Protein AF-0000000072577686 (afdb_homodimer)

Secondary structure (DSSP, 8-state):
-EEEEEEE-S-HHHHHHHHHHHHHHHHHHHHTT-EEEEEEEESSSEEEEEE--S-HHHHHHHHTT-HHHHTTSEEEEEEEE---EE-TT-GGG-----/-EEEEEEE-S-HHHHHHHHHHHHHHHHHHHHTT-EEEEEEEESSSEEEEEE--S-HHHHHHHHTT-HHHHTTSEEEEEEEE---EE-TT-GGG-----

Solvent-accessible surface area (backbone atoms only — not comparable to full-atom values): 10372 Å² total; per-residue (Å²): 73,33,44,37,38,38,35,55,67,51,60,66,69,64,48,59,75,42,42,68,57,35,50,53,53,49,50,56,35,40,74,72,61,30,37,45,34,30,27,44,24,64,74,80,56,31,29,38,34,35,34,48,68,94,45,69,69,56,50,53,56,54,52,60,67,35,53,44,43,70,71,57,32,35,46,76,48,81,44,41,28,46,26,58,41,48,27,93,88,39,60,89,65,46,39,77,85,128,72,33,44,38,36,37,36,53,67,50,60,64,69,65,48,59,73,42,43,68,56,35,50,52,54,50,50,55,35,38,73,70,60,30,37,45,34,27,28,45,25,65,71,79,56,31,29,39,35,35,33,47,67,93,46,69,70,56,49,53,58,53,53,60,67,35,53,44,42,70,70,57,32,36,47,76,46,81,44,41,29,47,28,58,42,47,27,92,85,40,59,89,65,44,40,76,85,127

InterPro domains:
  IPR005545 YCII-related [PF03795] (1-81)
  IPR011008 Dimeric alpha-beta barrel [SSF54909] (1-83)

Nearest PDB structures (foldseek):
  3znj-assembly3_9  TM=7.794E-01  e=1.598E-04  Rhodococcus opacus
  3zo7-assembly1_E  TM=7.987E-01  e=2.679E-04  Rhodococcus opacus
  3znj-assembly1_3  TM=7.821E-01  e=2.511E-04  Rhodococcus opacus
  4fpi-assembly1_E  TM=8.069E-01  e=4.209E-04  Rhodococcus opacus
  4fpi-assembly1_C  TM=7.632E-01  e=4.490E-04  Rhodococcus opacus

Organism: Streptomyces coelicolor (strain ATCC BAA-471 / A3(2) / M145) (NCBI:txid100226)

Sequence (196 aa):
MFVLELSYTAPLEAVDALLPDHVAWLDGLYEQGVFLASGRKEPREGGVILAVAGDRARIEEITAGDPFVRAGVCAYRVTEFVATKTAPGLERYRETLGMFVLELSYTAPLEAVDALLPDHVAWLDGLYEQGVFLASGRKEPREGGVILAVAGDRARIEEITAGDPFVRAGVCAYRVTEFVATKTAPGLERYRETLG

Foldseek 3Di:
DKKKWKFFPDDVVVVVVCVVVQVVLVVVCVVVVFWDDKDADVVRRTMITDGDDDDPVVVVVSVCPGPCNVVPGMDIDMDDDQQQDDDPPCVVRHGDDD/DKKKWKFFPDDVVVVVVCVVVQVVLVVVCVVVVFWDDKDADVVRRTMITDGDDDDPVVVVVSVCPGPCNVVPGMDIDMDDDQQQDDDPPCVVRHGDDD

Structure (mmCIF, N/CA/C/O backbone):
data_AF-0000000072577686-model_v1
#
loop_
_entity.id
_entity.type
_entity.pdbx_description
1 polymer 'YCII-related domain-containing protein'
#
loop_
_atom_site.group_PDB
_atom_site.id
_atom_site.type_symbol
_atom_site.label_atom_id
_atom_site.label_alt_id
_atom_site.label_comp_id
_atom_site.label_asym_id
_atom_site.label_entity_id
_atom_site.label_seq_id
_atom_site.pdbx_PDB_ins_code
_atom_site.Cartn_x
_atom_site.Cartn_y
_atom_site.Cartn_z
_atom_site.occupancy
_atom_site.B_iso_or_equiv
_atom_site.auth_seq_id
_atom_site.auth_comp_id
_atom_site.auth_asym_id
_atom_site.auth_atom_id
_atom_site.pdbx_PDB_model_num
ATOM 1 N N . MET A 1 1 ? 10.25 -2.33 1.804 1 97.75 1 MET A N 1
ATOM 2 C CA . MET A 1 1 ? 9.258 -1.304 1.506 1 97.75 1 MET A CA 1
ATOM 3 C C . MET A 1 1 ? 8.07 -1.407 2.455 1 97.75 1 MET A C 1
ATOM 5 O O . MET A 1 1 ? 7.848 -2.453 3.066 1 97.75 1 MET A O 1
ATOM 9 N N . PHE A 1 2 ? 7.379 -0.268 2.674 1 98.88 2 PHE A N 1
ATOM 10 C CA . PHE A 1 2 ? 6.312 -0.215 3.666 1 98.88 2 PHE A CA 1
ATOM 11 C C . PHE A 1 2 ? 5.078 0.481 3.102 1 98.88 2 PHE A C 1
ATOM 13 O O . PHE A 1 2 ? 5.195 1.47 2.373 1 98.88 2 PHE A O 1
ATOM 20 N N . VAL A 1 3 ? 3.973 -0.06 3.408 1 98.81 3 VAL A N 1
ATOM 21 C CA . VAL A 1 3 ? 2.699 0.643 3.293 1 98.81 3 VAL A CA 1
ATOM 22 C C . VAL A 1 3 ? 2.246 1.121 4.672 1 98.81 3 VAL A C 1
ATOM 24 O O . VAL A 1 3 ? 2.068 0.315 5.586 1 98.81 3 VAL A O 1
ATOM 27 N N . LEU A 1 4 ? 2.119 2.438 4.789 1 98.88 4 LEU A N 1
ATOM 28 C CA . LEU A 1 4 ? 1.58 3.061 5.992 1 98.88 4 LEU A CA 1
ATOM 29 C C . LEU A 1 4 ? 0.136 3.498 5.777 1 98.88 4 LEU A C 1
ATOM 31 O O . LEU A 1 4 ? -0.127 4.426 5.008 1 98.88 4 LEU A O 1
ATOM 35 N N . GLU A 1 5 ? -0.736 2.805 6.441 1 98.75 5 GLU A N 1
ATOM 36 C CA . GLU A 1 5 ? -2.145 3.17 6.324 1 98.75 5 GLU A CA 1
ATOM 37 C C . GLU A 1 5 ? -2.604 3.994 7.523 1 98.75 5 GLU A C 1
ATOM 39 O O . GLU A 1 5 ? -2.52 3.535 8.664 1 98.75 5 GLU A O 1
ATOM 44 N N . LEU A 1 6 ? -3.029 5.145 7.242 1 98.75 6 LEU A N 1
ATOM 45 C CA . LEU A 1 6 ? -3.6 6.016 8.258 1 98.75 6 LEU A CA 1
ATOM 46 C C . LEU A 1 6 ? -5.109 5.82 8.367 1 98.75 6 LEU A C 1
ATOM 48 O O . LEU A 1 6 ? -5.797 5.715 7.348 1 98.75 6 LEU A O 1
ATOM 52 N N . SER A 1 7 ? -5.617 5.754 9.57 1 98.69 7 SER A N 1
ATOM 53 C CA . SER A 1 7 ? -7.039 5.84 9.883 1 98.69 7 SER A CA 1
ATOM 54 C C . SER A 1 7 ? -7.332 6.996 10.828 1 98.69 7 SER A C 1
ATOM 56 O O . SER A 1 7 ? -6.727 7.098 11.898 1 98.69 7 SER A O 1
ATOM 58 N N . TYR A 1 8 ? -8.281 7.824 10.398 1 98.62 8 TYR A N 1
ATOM 59 C CA . TYR A 1 8 ? -8.656 8.93 11.273 1 98.62 8 TYR A CA 1
ATOM 60 C C . TYR A 1 8 ? -9.391 8.414 12.508 1 98.62 8 TYR A C 1
ATOM 62 O O . TYR A 1 8 ? -10.234 7.523 12.414 1 98.62 8 TYR A O 1
ATOM 70 N N . THR A 1 9 ? -9.047 8.984 13.672 1 98.5 9 THR A N 1
ATOM 71 C CA . THR A 1 9 ? -9.664 8.562 14.93 1 98.5 9 THR A CA 1
ATOM 72 C C . THR A 1 9 ? -10.438 9.719 15.562 1 98.5 9 THR A C 1
ATOM 74 O O . THR A 1 9 ? -10.812 9.648 16.734 1 98.5 9 THR A O 1
ATOM 77 N N . ALA A 1 10 ? -10.594 10.789 14.875 1 98.44 10 ALA A N 1
ATOM 78 C CA . ALA A 1 10 ? -11.305 12 15.289 1 98.44 10 ALA A CA 1
ATOM 79 C C . ALA A 1 10 ? -12.102 12.586 14.125 1 98.44 10 ALA A C 1
ATOM 81 O O . ALA A 1 10 ? -11.93 12.172 12.977 1 98.44 10 ALA A O 1
ATOM 82 N N . PRO A 1 11 ? -13.031 13.5 14.445 1 97.81 11 PRO A N 1
ATOM 83 C CA . PRO A 1 11 ? -13.781 14.133 13.352 1 97.81 11 PRO A CA 1
ATOM 84 C C . PRO A 1 11 ? -12.867 14.836 12.344 1 97.81 11 PRO A C 1
ATOM 86 O O . PRO A 1 11 ? -11.781 15.289 12.703 1 97.81 11 PRO A O 1
ATOM 89 N N . LEU A 1 12 ? -13.359 14.984 11.148 1 97.38 12 LEU A N 1
ATOM 90 C CA . LEU A 1 12 ? -12.578 15.531 10.047 1 97.38 12 LEU A CA 1
ATOM 91 C C . LEU A 1 12 ? -12.133 16.953 10.352 1 97.38 12 LEU A C 1
ATOM 93 O O . LEU A 1 12 ? -11.055 17.375 9.922 1 97.38 12 LEU A O 1
ATOM 97 N N . GLU A 1 13 ? -12.953 17.641 11.109 1 98 13 GLU A N 1
ATOM 98 C CA . GLU A 1 13 ? -12.594 19.016 11.453 1 98 13 GLU A CA 1
ATOM 99 C C . GLU A 1 13 ? -11.281 19.062 12.227 1 98 13 GLU A C 1
ATOM 101 O O . GLU A 1 13 ? -10.453 19.953 12 1 98 13 GLU A O 1
ATOM 106 N N . ALA A 1 14 ? -11.125 18.125 13.109 1 98.31 14 ALA A N 1
ATOM 107 C CA . ALA A 1 14 ? -9.898 18.047 13.891 1 98.31 14 ALA A CA 1
ATOM 108 C C . ALA A 1 14 ? -8.711 17.656 13.008 1 98.31 14 ALA A C 1
ATOM 110 O O . ALA A 1 14 ? -7.609 18.188 13.172 1 98.31 14 ALA A O 1
ATOM 111 N N . VAL A 1 15 ? -8.906 16.781 12.086 1 98.44 15 VAL A N 1
ATOM 112 C CA . VAL A 1 15 ? -7.879 16.359 11.148 1 98.44 15 VAL A CA 1
ATOM 113 C C . VAL A 1 15 ? -7.477 17.531 10.258 1 98.44 15 VAL A C 1
ATOM 115 O O . VAL A 1 15 ? -6.289 17.844 10.125 1 98.44 15 VAL A O 1
ATOM 118 N N . ASP A 1 16 ? -8.453 18.25 9.773 1 98.19 16 ASP A N 1
ATOM 119 C CA . ASP A 1 16 ? -8.219 19.344 8.844 1 98.19 16 ASP A CA 1
ATOM 120 C C . ASP A 1 16 ? -7.398 20.453 9.5 1 98.19 16 ASP A C 1
ATOM 122 O O . ASP A 1 16 ? -6.578 21.109 8.844 1 98.19 16 ASP A O 1
ATOM 126 N N . ALA A 1 17 ? -7.648 20.609 10.75 1 98.5 17 ALA A N 1
ATOM 127 C CA . ALA A 1 17 ? -6.945 21.672 11.484 1 98.5 17 ALA A CA 1
ATOM 128 C C . ALA A 1 17 ? -5.445 21.391 11.531 1 98.5 17 ALA A C 1
ATOM 130 O O . ALA A 1 17 ? -4.645 22.328 11.633 1 98.5 17 ALA A O 1
ATOM 131 N N . LEU A 1 18 ? -5.035 20.094 11.336 1 98.62 18 LEU A N 1
ATOM 132 C CA . LEU A 1 18 ? -3.639 19.719 11.5 1 98.62 18 LEU A CA 1
ATOM 133 C C . LEU A 1 18 ? -2.998 19.406 10.156 1 98.62 18 LEU A C 1
ATOM 135 O O . LEU A 1 18 ? -1.809 19.078 10.086 1 98.62 18 LEU A O 1
ATOM 139 N N . LEU A 1 19 ? -3.764 19.547 9.078 1 98.06 19 LEU A N 1
ATOM 140 C CA . LEU A 1 19 ? -3.309 19.156 7.754 1 98.06 19 LEU A CA 1
ATOM 141 C C . LEU A 1 19 ? -2.059 19.938 7.355 1 98.06 19 LEU A C 1
ATOM 143 O O . LEU A 1 19 ? -1.099 19.359 6.844 1 98.06 19 LEU A O 1
ATOM 147 N N . PRO A 1 20 ? -1.979 21.266 7.625 1 98.44 20 PRO A N 1
ATOM 148 C CA . PRO A 1 20 ? -0.758 21.984 7.23 1 98.44 20 PRO A CA 1
ATOM 149 C C . PRO A 1 20 ? 0.489 21.438 7.922 1 98.44 20 PRO A C 1
ATOM 151 O O . PRO A 1 20 ? 1.53 21.266 7.281 1 98.44 20 PRO A O 1
ATOM 154 N N . ASP A 1 21 ? 0.391 21.109 9.156 1 98.75 21 ASP A N 1
ATOM 155 C CA . ASP A 1 21 ? 1.519 20.562 9.898 1 98.75 21 ASP A CA 1
ATOM 156 C C . ASP A 1 21 ? 1.876 19.156 9.391 1 98.75 21 ASP A C 1
ATOM 158 O O . ASP A 1 21 ? 3.055 18.812 9.281 1 98.75 21 ASP A O 1
ATOM 162 N N . HIS A 1 22 ? 0.853 18.375 9.141 1 98.75 22 HIS A N 1
ATOM 163 C CA . HIS A 1 22 ? 1.059 17.031 8.594 1 98.75 22 HIS A CA 1
ATOM 164 C C . HIS A 1 22 ? 1.763 17.094 7.242 1 98.75 22 HIS A C 1
ATOM 166 O O . HIS A 1 22 ? 2.701 16.328 6.992 1 98.75 22 HIS A O 1
ATOM 172 N N . VAL A 1 23 ? 1.352 18.016 6.434 1 98.5 23 VAL A N 1
ATOM 173 C CA . VAL A 1 23 ? 1.923 18.141 5.098 1 98.5 23 VAL A CA 1
ATOM 174 C C . VAL A 1 23 ? 3.379 18.594 5.203 1 98.5 23 VAL A C 1
ATOM 176 O O . VAL A 1 23 ? 4.242 18.094 4.48 1 98.5 23 VAL A O 1
ATOM 179 N N . ALA A 1 24 ? 3.627 19.516 6.047 1 98.69 24 ALA A N 1
ATOM 180 C CA . ALA A 1 24 ? 5.004 19.953 6.27 1 98.69 24 ALA A CA 1
ATOM 181 C C . ALA A 1 24 ? 5.879 18.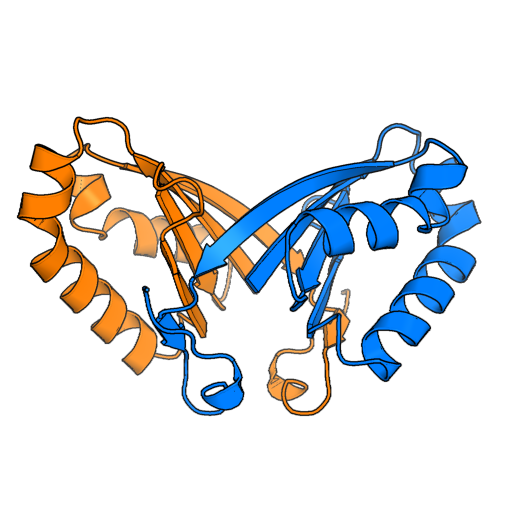781 6.73 1 98.69 24 ALA A C 1
ATOM 183 O O . ALA A 1 24 ? 7.02 18.641 6.281 1 98.69 24 ALA A O 1
ATOM 184 N N . TRP A 1 25 ? 5.34 18.047 7.617 1 98.81 25 TRP A N 1
ATOM 185 C CA . TRP A 1 25 ? 6.023 16.844 8.094 1 98.81 25 TRP A CA 1
ATOM 186 C C . TRP A 1 25 ? 6.293 15.883 6.945 1 98.81 25 TRP A C 1
ATOM 188 O O . TRP A 1 25 ? 7.406 15.367 6.805 1 98.81 25 TRP A O 1
ATOM 198 N N . LEU A 1 26 ? 5.297 15.617 6.07 1 98.75 26 LEU A N 1
ATOM 199 C CA . LEU A 1 26 ? 5.469 14.789 4.883 1 98.75 26 LEU A CA 1
ATOM 200 C C . LEU A 1 26 ? 6.605 15.305 4.012 1 98.75 26 LEU A C 1
ATOM 202 O O . LEU A 1 26 ? 7.453 14.531 3.564 1 98.75 26 LEU A O 1
ATOM 206 N N . ASP A 1 27 ? 6.633 16.641 3.844 1 98.44 27 ASP A N 1
ATOM 207 C CA . ASP A 1 27 ? 7.625 17.25 2.961 1 98.44 27 ASP A CA 1
ATOM 208 C C . ASP A 1 27 ? 9.047 16.922 3.422 1 98.44 27 ASP A C 1
ATOM 210 O O . ASP A 1 27 ? 9.922 16.641 2.602 1 98.44 27 ASP A O 1
ATOM 214 N N . GLY A 1 28 ? 9.234 17.016 4.68 1 98.25 28 GLY A N 1
ATOM 215 C CA . GLY A 1 28 ? 10.547 16.703 5.219 1 98.25 28 GLY A CA 1
ATOM 216 C C . GLY A 1 28 ? 10.984 15.273 4.918 1 98.25 28 GLY A C 1
ATOM 217 O O . GLY A 1 28 ? 12.164 15.023 4.648 1 98.25 28 GLY A O 1
ATOM 218 N N . LEU A 1 29 ? 10.078 14.359 4.945 1 98.5 29 LEU A N 1
ATOM 219 C CA . LEU A 1 29 ? 10.398 12.945 4.762 1 98.5 29 LEU A CA 1
ATOM 220 C C . LEU A 1 29 ? 10.523 12.609 3.279 1 98.5 29 LEU A C 1
ATOM 222 O O . LEU A 1 29 ? 11.25 11.688 2.906 1 98.5 29 LEU A O 1
ATOM 226 N N . TYR A 1 30 ? 9.844 13.352 2.436 1 98.31 30 TYR A N 1
ATOM 227 C CA . TYR A 1 30 ? 10.109 13.258 1.004 1 98.31 30 TYR A CA 1
ATOM 228 C C . TYR A 1 30 ? 11.516 13.734 0.676 1 98.31 30 TYR A C 1
ATOM 230 O O . TYR A 1 30 ? 12.219 13.117 -0.124 1 98.31 30 TYR A O 1
ATOM 238 N N . GLU A 1 31 ? 11.906 14.852 1.273 1 97.75 31 GLU A N 1
ATOM 239 C CA . GLU A 1 31 ? 13.234 15.406 1.041 1 97.75 31 GLU A CA 1
ATOM 240 C C . GLU A 1 31 ? 14.32 14.43 1.471 1 97.75 31 GLU A C 1
ATOM 242 O O . GLU A 1 31 ? 15.391 14.375 0.854 1 97.75 31 GLU A O 1
ATOM 247 N N . GLN A 1 32 ? 14.023 13.703 2.469 1 96.94 32 GLN A N 1
ATOM 248 C CA . GLN A 1 32 ? 14.977 12.727 2.982 1 96.94 32 GLN A CA 1
ATOM 249 C C . GLN A 1 32 ? 14.969 11.453 2.146 1 96.94 32 GLN A C 1
ATOM 251 O O . GLN A 1 32 ? 15.789 10.555 2.354 1 96.94 32 GLN A O 1
ATOM 256 N N . GLY A 1 33 ? 14 11.289 1.267 1 96.19 33 GLY A N 1
ATOM 257 C CA . GLY A 1 33 ? 13.922 10.125 0.4 1 96.19 33 GLY A CA 1
ATOM 258 C C . GLY A 1 33 ? 13.227 8.945 1.05 1 96.19 33 GLY A C 1
ATOM 259 O O . GLY A 1 33 ? 13.297 7.82 0.547 1 96.19 33 GLY A O 1
ATOM 260 N N . VAL A 1 34 ? 12.555 9.164 2.17 1 97.5 34 VAL A N 1
ATOM 261 C CA . VAL A 1 34 ? 11.906 8.094 2.93 1 97.5 34 VAL A CA 1
ATOM 262 C C . VAL A 1 34 ? 10.531 7.805 2.34 1 97.5 34 VAL A C 1
ATOM 264 O O . VAL A 1 34 ? 10.141 6.641 2.203 1 97.5 34 VAL A O 1
ATOM 267 N N . PHE A 1 35 ? 9.773 8.859 2.037 1 98.69 35 PHE A N 1
ATOM 268 C CA . PHE A 1 35 ? 8.43 8.688 1.497 1 98.69 35 PHE A CA 1
ATOM 269 C C . PHE A 1 35 ? 8.445 8.719 -0.026 1 98.69 35 PHE A C 1
ATOM 271 O O . PHE A 1 35 ? 9.164 9.523 -0.628 1 98.69 35 PHE A O 1
ATOM 278 N N . LEU A 1 36 ? 7.645 7.852 -0.615 1 98.38 36 LEU A N 1
ATOM 279 C CA . LEU A 1 36 ? 7.641 7.684 -2.064 1 98.38 36 LEU A CA 1
ATOM 280 C C . LEU A 1 36 ? 6.352 8.234 -2.668 1 98.38 36 LEU A C 1
ATOM 282 O O . LEU A 1 36 ? 6.371 8.82 -3.752 1 98.38 36 LEU A O 1
ATOM 286 N N . ALA A 1 37 ? 5.25 8.039 -2.029 1 98.62 37 ALA A N 1
ATOM 287 C CA . ALA A 1 37 ? 3.936 8.5 -2.457 1 98.62 37 ALA A CA 1
ATOM 288 C C . ALA A 1 37 ? 2.969 8.578 -1.279 1 98.62 37 ALA A C 1
ATOM 290 O O . ALA A 1 37 ? 3.066 7.789 -0.336 1 98.62 37 ALA A O 1
ATOM 291 N N . SER A 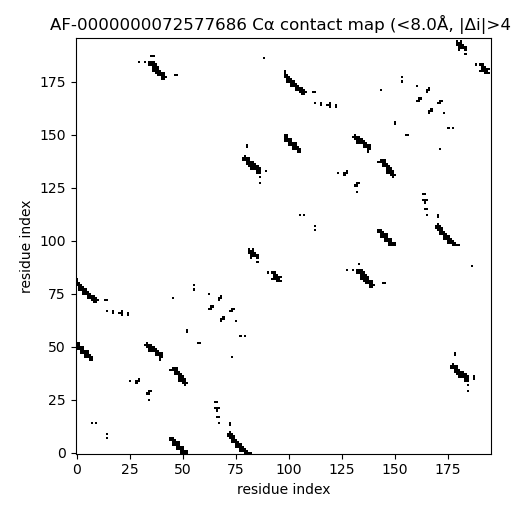1 38 ? 2.092 9.492 -1.326 1 98.81 38 SER A N 1
ATOM 292 C CA . SER A 1 38 ? 1.099 9.625 -0.265 1 98.81 38 SER A CA 1
ATOM 293 C C . SER A 1 38 ? -0.142 10.359 -0.757 1 98.81 38 SER A C 1
ATOM 295 O O . SER A 1 38 ? -0.08 11.109 -1.738 1 98.81 38 SER A O 1
ATOM 297 N N . GLY A 1 39 ? -1.176 10.125 -0.08 1 98.38 39 GLY A N 1
ATOM 298 C CA . GLY A 1 39 ? -2.424 10.82 -0.354 1 98.38 39 GLY A CA 1
ATOM 299 C C . GLY A 1 39 ? -3.605 10.25 0.406 1 98.38 39 GLY A C 1
ATOM 300 O O . GLY A 1 39 ? -3.477 9.227 1.087 1 98.38 39 GLY A O 1
ATOM 301 N N . ARG A 1 40 ? -4.734 10.906 0.345 1 98 40 ARG A N 1
ATOM 302 C CA . ARG A 1 40 ? -5.934 10.516 1.08 1 98 40 ARG A CA 1
ATOM 303 C C . ARG A 1 40 ? -6.562 9.258 0.478 1 98 40 ARG A C 1
ATOM 305 O O . ARG A 1 40 ? -6.531 9.07 -0.739 1 98 40 ARG A O 1
ATOM 312 N N . LYS A 1 41 ? -7.199 8.422 1.328 1 98.19 41 LYS A N 1
ATOM 313 C CA . LYS A 1 41 ? -7.996 7.289 0.877 1 98.19 41 LYS A CA 1
ATOM 314 C C . LYS A 1 41 ? -9.297 7.754 0.229 1 98.19 41 LYS A C 1
ATOM 316 O O . LYS A 1 41 ? -9.758 8.867 0.478 1 98.19 41 LYS A O 1
ATOM 321 N N . GLU A 1 42 ? -9.789 6.844 -0.581 1 96.75 42 GLU A N 1
ATOM 322 C CA . GLU A 1 42 ? -11.156 6.922 -1.089 1 96.75 42 GLU A CA 1
ATOM 323 C C . GLU A 1 42 ? -11.969 5.703 -0.675 1 96.75 42 GLU A C 1
ATOM 325 O O . GLU A 1 42 ? -11.742 4.598 -1.172 1 96.75 42 GLU A O 1
ATOM 330 N N . PRO A 1 43 ? -13.016 5.973 0.204 1 96.81 43 PRO A N 1
ATOM 331 C CA . PRO A 1 43 ? -13.453 7.223 0.832 1 96.81 43 PRO A CA 1
ATOM 332 C C . PRO A 1 43 ? -12.406 7.801 1.784 1 96.81 43 PRO A C 1
ATOM 334 O O . PRO A 1 43 ? -11.445 7.113 2.139 1 96.81 43 PRO A O 1
ATOM 337 N N . ARG A 1 44 ? -12.562 9.07 2.215 1 96.75 44 ARG A N 1
ATOM 338 C CA . ARG A 1 44 ? -11.594 9.82 3.008 1 96.75 44 ARG A CA 1
ATOM 339 C C . ARG A 1 44 ? -11.68 9.445 4.48 1 96.75 44 ARG A C 1
ATOM 341 O O . ARG A 1 44 ? -12.109 10.25 5.312 1 96.75 44 ARG A O 1
ATOM 348 N N . GLU A 1 45 ? -11.211 8.336 4.859 1 97.81 45 GLU A N 1
ATOM 349 C CA . GLU A 1 45 ? -11.203 7.852 6.238 1 97.81 45 GLU A CA 1
ATOM 350 C C . GLU A 1 45 ? -9.773 7.746 6.773 1 97.81 45 GLU A C 1
ATOM 352 O O . GLU A 1 45 ? -9.539 7.133 7.816 1 97.81 45 GLU A O 1
ATOM 357 N N . GLY A 1 46 ? -8.828 8.273 6.039 1 98.31 46 GLY A N 1
ATOM 358 C CA . GLY A 1 46 ? -7.398 8.227 6.316 1 98.31 46 GLY A CA 1
ATOM 359 C C . GLY A 1 46 ? -6.543 8.445 5.086 1 98.31 46 GLY A C 1
ATOM 360 O O . GLY A 1 46 ? -6.93 9.188 4.18 1 98.31 46 GLY A O 1
ATOM 361 N N . GLY A 1 47 ? -5.371 7.941 5.137 1 98.62 47 GLY A N 1
ATO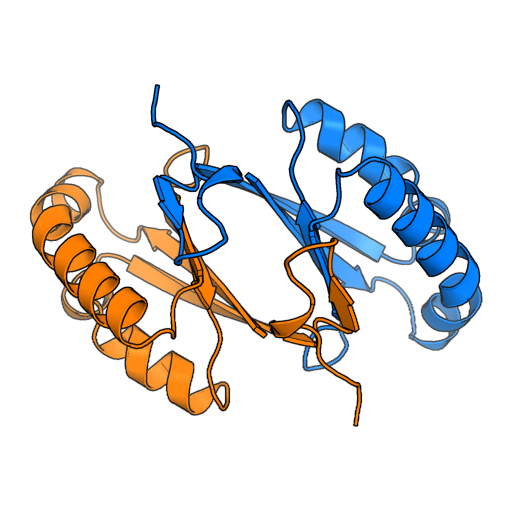M 362 C CA . GLY A 1 47 ? -4.445 8.078 4.027 1 98.62 47 GLY A CA 1
ATOM 363 C C . GLY A 1 47 ? -3.521 6.887 3.865 1 98.62 47 GLY A C 1
ATOM 364 O O . GLY A 1 47 ? -3.645 5.898 4.594 1 98.62 47 GLY A O 1
ATOM 365 N N . VAL A 1 48 ? -2.795 6.988 2.844 1 98.88 48 VAL A N 1
ATOM 366 C CA . VAL A 1 48 ? -1.756 5.996 2.582 1 98.88 48 VAL A CA 1
ATOM 367 C C . VAL A 1 48 ? -0.422 6.699 2.336 1 98.88 48 VAL A C 1
ATOM 369 O O . VAL A 1 48 ? -0.377 7.754 1.695 1 98.88 48 VAL A O 1
ATOM 372 N N . ILE A 1 49 ? 0.576 6.117 2.881 1 98.88 49 ILE A N 1
ATOM 373 C CA . ILE A 1 49 ? 1.943 6.516 2.562 1 98.88 49 ILE A CA 1
ATOM 374 C C . ILE A 1 49 ? 2.758 5.289 2.164 1 98.88 49 ILE A C 1
ATOM 376 O O . ILE A 1 49 ? 2.73 4.266 2.852 1 98.88 49 ILE A O 1
ATOM 380 N N . LEU A 1 50 ? 3.416 5.336 1.038 1 98.88 50 LEU A N 1
ATOM 381 C CA . LEU A 1 50 ? 4.441 4.375 0.642 1 98.88 50 LEU A CA 1
ATOM 382 C C . LEU A 1 50 ? 5.828 4.859 1.055 1 98.88 50 LEU A C 1
ATOM 384 O O . LEU A 1 50 ? 6.188 6.012 0.804 1 98.88 50 LEU A O 1
ATOM 388 N N . ALA A 1 51 ? 6.574 3.977 1.704 1 98.69 51 ALA A N 1
ATOM 389 C CA . ALA A 1 51 ? 7.832 4.434 2.289 1 98.69 51 ALA A CA 1
ATOM 390 C C . ALA A 1 51 ? 8.922 3.381 2.131 1 98.69 51 ALA A C 1
ATOM 392 O O . ALA A 1 51 ? 8.633 2.193 1.972 1 98.69 51 ALA A O 1
ATOM 393 N N . VAL A 1 52 ? 10.125 3.877 2.094 1 96.94 52 VAL A N 1
ATOM 394 C CA . VAL A 1 52 ? 11.312 3.033 2.203 1 96.94 52 VAL A CA 1
ATOM 395 C C . VAL A 1 52 ? 12.148 3.469 3.404 1 96.94 52 VAL A C 1
ATOM 397 O O . VAL A 1 52 ? 12.398 4.664 3.598 1 96.94 52 VAL A O 1
ATOM 400 N N . ALA A 1 53 ? 12.414 2.527 4.254 1 90.94 53 ALA A N 1
ATOM 401 C CA . ALA A 1 53 ? 13.273 2.74 5.418 1 90.94 53 ALA A CA 1
ATOM 402 C C . ALA A 1 53 ? 14.086 1.489 5.738 1 90.94 53 ALA A C 1
ATOM 404 O O . ALA A 1 53 ? 13.883 0.438 5.129 1 90.94 53 ALA A O 1
ATOM 405 N N . GLY A 1 54 ? 14.992 1.589 6.645 1 89.38 54 GLY A N 1
ATOM 406 C CA . GLY A 1 54 ? 15.875 0.49 7 1 89.38 54 GLY A CA 1
ATOM 407 C C . GLY A 1 54 ? 15.148 -0.694 7.602 1 89.38 54 GLY A C 1
ATOM 408 O O . GLY A 1 54 ? 15.438 -1.845 7.273 1 89.38 54 GLY A O 1
ATOM 409 N N . ASP A 1 55 ? 14.25 -0.386 8.555 1 94.75 55 ASP A N 1
ATOM 410 C CA . ASP A 1 55 ? 13.469 -1.444 9.18 1 94.75 55 ASP A CA 1
ATOM 411 C C . ASP A 1 55 ? 12.188 -0.887 9.797 1 94.75 55 ASP A C 1
ATOM 413 O O . ASP A 1 55 ? 11.953 0.322 9.766 1 94.75 55 ASP A O 1
ATOM 417 N N . ARG A 1 56 ? 11.383 -1.794 10.312 1 96.25 56 ARG A N 1
ATOM 418 C CA . ARG A 1 56 ? 10.086 -1.442 10.883 1 96.25 56 ARG A CA 1
ATOM 419 C C . ARG A 1 56 ? 10.242 -0.497 12.062 1 96.25 56 ARG A C 1
ATOM 421 O O . ARG A 1 56 ? 9.43 0.406 12.258 1 96.25 56 ARG A O 1
ATOM 428 N N . ALA A 1 57 ? 11.227 -0.719 12.898 1 97.38 57 ALA A N 1
ATOM 429 C CA . ALA A 1 57 ? 11.461 0.132 14.062 1 97.38 57 ALA A CA 1
ATOM 430 C C . ALA A 1 57 ? 11.656 1.587 13.648 1 97.38 57 ALA A C 1
ATOM 432 O O . ALA A 1 57 ? 11.125 2.5 14.289 1 97.38 57 ALA A O 1
ATOM 433 N N . ARG A 1 58 ? 12.391 1.789 12.578 1 97.12 58 ARG A N 1
ATOM 434 C CA . ARG A 1 58 ? 12.625 3.135 12.062 1 97.12 58 ARG A CA 1
ATOM 435 C C . ARG A 1 58 ? 11.32 3.77 11.586 1 97.12 58 ARG A C 1
ATOM 437 O O . ARG A 1 58 ? 11.07 4.949 11.844 1 97.12 58 ARG A O 1
ATOM 444 N N . ILE A 1 59 ? 10.5 3.02 10.93 1 98.19 59 ILE A N 1
ATOM 445 C CA . ILE A 1 59 ? 9.219 3.514 10.445 1 98.19 59 ILE A CA 1
ATOM 446 C C . ILE A 1 59 ? 8.344 3.928 11.625 1 98.19 59 ILE A C 1
ATOM 448 O O . ILE A 1 59 ? 7.703 4.98 11.594 1 98.19 59 ILE A O 1
ATOM 452 N N . GLU A 1 60 ? 8.312 3.148 12.656 1 97.38 60 GLU A N 1
ATOM 453 C CA . GLU A 1 60 ? 7.508 3.445 13.836 1 97.38 60 GLU A CA 1
ATOM 454 C C . GLU A 1 60 ? 7.992 4.711 14.539 1 97.38 60 GLU A C 1
ATOM 456 O O . GLU A 1 60 ? 7.184 5.531 14.977 1 97.38 60 GLU A O 1
ATOM 461 N N . GLU A 1 61 ? 9.289 4.82 14.594 1 97.5 61 GLU A N 1
ATOM 462 C CA . GLU A 1 61 ? 9.859 6.055 15.125 1 97.5 61 GLU A CA 1
ATOM 463 C C . GLU A 1 61 ? 9.438 7.262 14.297 1 97.5 61 GLU A C 1
ATOM 465 O O . GLU A 1 61 ? 9.07 8.305 14.844 1 97.5 61 GLU A O 1
ATOM 470 N N . ILE A 1 62 ? 9.508 7.129 13.039 1 98.06 62 ILE A N 1
ATOM 471 C CA . ILE A 1 62 ? 9.164 8.211 12.117 1 98.06 62 ILE A CA 1
ATOM 472 C C . ILE A 1 62 ? 7.695 8.578 12.281 1 98.06 62 ILE A C 1
ATOM 474 O O . ILE A 1 62 ? 7.359 9.75 12.484 1 98.06 62 ILE A O 1
ATOM 478 N N . THR A 1 63 ? 6.781 7.598 12.289 1 98.19 63 THR A N 1
ATOM 479 C CA . THR A 1 63 ? 5.355 7.891 12.289 1 98.19 63 THR A CA 1
ATOM 480 C C . THR A 1 63 ? 4.922 8.477 13.633 1 98.19 63 THR A C 1
ATOM 482 O O . THR A 1 63 ? 3.943 9.227 13.703 1 98.19 63 THR A O 1
ATOM 485 N N . ALA A 1 64 ? 5.699 8.172 14.703 1 97.88 64 ALA A N 1
ATOM 486 C CA . ALA A 1 64 ? 5.414 8.758 16.016 1 97.88 64 ALA A CA 1
ATOM 487 C C . ALA A 1 64 ? 5.57 10.273 15.984 1 97.88 64 ALA A C 1
ATOM 489 O O . ALA A 1 64 ? 5.027 10.977 16.828 1 97.88 64 ALA A O 1
ATOM 490 N N . GLY A 1 65 ? 6.285 10.797 15.008 1 98.12 65 GLY A N 1
ATOM 491 C CA . GLY A 1 65 ? 6.535 12.219 14.867 1 98.12 65 GLY A CA 1
ATOM 492 C C . GLY A 1 65 ? 5.465 12.938 14.062 1 98.12 65 GLY A C 1
ATOM 493 O O . GLY A 1 65 ? 5.457 14.172 13.992 1 98.12 65 GLY A O 1
ATOM 494 N N . ASP A 1 66 ? 4.559 12.203 13.461 1 98.81 66 ASP A N 1
ATOM 495 C CA . ASP A 1 66 ? 3.479 12.797 12.68 1 98.81 66 ASP A CA 1
ATOM 496 C C . ASP A 1 66 ? 2.584 13.672 13.555 1 98.81 66 ASP A C 1
ATOM 498 O O . ASP A 1 66 ? 2.023 13.195 14.547 1 98.81 66 ASP A O 1
ATOM 502 N N . PRO A 1 67 ? 2.344 14.914 13.141 1 98.81 67 PRO A N 1
ATOM 503 C CA . PRO A 1 67 ? 1.449 15.789 13.906 1 98.81 67 PRO A CA 1
ATOM 504 C C . PRO A 1 67 ? 0.089 15.148 14.18 1 98.81 67 PRO A C 1
ATOM 506 O O . PRO A 1 67 ? -0.506 15.375 15.234 1 98.81 67 PRO A O 1
ATOM 509 N N . PHE A 1 68 ? -0.501 14.336 13.281 1 98.88 68 PHE A N 1
ATOM 510 C CA . PHE A 1 68 ? -1.763 13.633 13.477 1 98.88 68 PHE A CA 1
ATOM 511 C C . PHE A 1 68 ? -1.671 12.672 14.664 1 98.88 68 PHE A C 1
ATOM 513 O O . PHE A 1 68 ? -2.598 12.586 15.469 1 98.88 68 PHE A O 1
ATOM 520 N N . VAL A 1 69 ? -0.556 11.953 14.75 1 98.56 69 VAL A N 1
ATOM 521 C CA . VAL A 1 69 ? -0.365 10.961 15.805 1 98.56 69 VAL A CA 1
ATOM 522 C C . VAL A 1 69 ? -0.198 11.664 17.156 1 98.56 69 VAL A C 1
ATOM 524 O O . VAL A 1 69 ? -0.839 11.297 18.141 1 98.56 69 VAL A O 1
ATOM 527 N N . ARG A 1 70 ? 0.578 12.688 17.156 1 98.44 70 ARG A N 1
ATOM 528 C CA . ARG A 1 70 ? 0.85 13.43 18.391 1 98.44 70 ARG A CA 1
ATOM 529 C C . ARG A 1 70 ? -0.429 14.031 18.953 1 98.44 70 ARG A C 1
ATOM 531 O O . ARG A 1 70 ? -0.598 14.109 20.172 1 98.44 70 ARG A O 1
ATOM 538 N N . ALA A 1 71 ? -1.308 14.406 18.078 1 98.5 71 ALA A N 1
ATOM 539 C CA . ALA A 1 71 ? -2.549 15.047 18.5 1 98.5 71 ALA A CA 1
ATOM 540 C C . ALA A 1 71 ? -3.641 14.016 18.75 1 98.5 71 ALA A C 1
ATOM 542 O O . ALA A 1 71 ? -4.738 14.359 19.203 1 98.5 71 ALA A O 1
ATOM 543 N N . GLY A 1 72 ? -3.404 12.773 18.391 1 98.31 72 GLY A N 1
ATOM 544 C CA . GLY A 1 72 ? -4.34 11.688 18.656 1 98.31 72 GLY A CA 1
ATOM 545 C C . GLY A 1 72 ? -5.492 11.648 17.672 1 98.31 72 GLY A C 1
ATOM 546 O O . GLY A 1 72 ? -6.582 11.172 18 1 98.31 72 GLY A O 1
ATOM 547 N N . VAL A 1 73 ? -5.266 12.094 16.422 1 98.56 73 VAL A N 1
ATOM 548 C CA . VAL A 1 73 ? -6.391 12.148 15.5 1 98.56 73 VAL A CA 1
ATOM 549 C C . VAL A 1 73 ? -6.238 11.062 14.438 1 98.56 73 VAL A C 1
ATOM 551 O O . VAL A 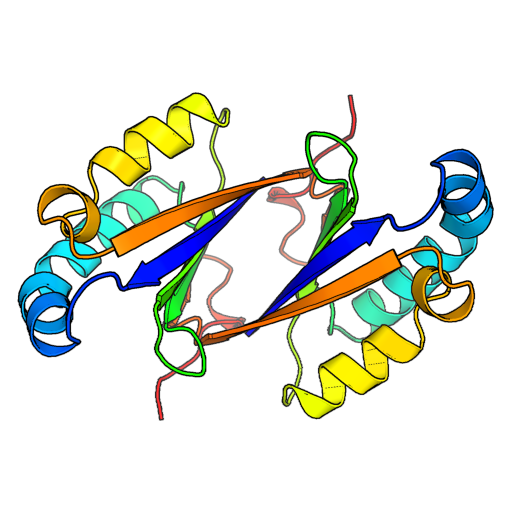1 73 ? -7.078 10.938 13.539 1 98.56 73 VAL A O 1
ATOM 554 N N . CYS A 1 74 ? -5.18 10.297 14.484 1 98.12 74 CYS A N 1
ATOM 555 C CA . CYS A 1 74 ? -4.906 9.273 13.484 1 98.12 74 CYS A CA 1
ATOM 556 C C . CYS A 1 74 ? -4.113 8.125 14.086 1 98.12 74 CYS A C 1
ATOM 558 O O . CYS A 1 74 ? -3.332 8.32 15.016 1 98.12 74 CYS A O 1
ATOM 560 N N . ALA A 1 75 ? -4.363 6.953 13.562 1 98.19 75 ALA A N 1
ATOM 561 C CA . ALA A 1 75 ? -3.559 5.77 13.859 1 98.19 75 ALA A CA 1
ATOM 562 C C . ALA A 1 75 ? -3 5.152 12.578 1 98.19 75 ALA A C 1
ATOM 564 O O . ALA A 1 75 ? -3.602 5.281 11.508 1 98.19 75 ALA A O 1
ATOM 565 N N . TYR A 1 76 ? -1.844 4.477 12.766 1 98.56 76 TYR A N 1
ATOM 566 C CA . TYR A 1 76 ? -1.184 3.855 11.625 1 98.56 76 TYR A CA 1
ATOM 567 C C . TYR A 1 76 ? -1.252 2.336 11.711 1 98.56 76 TYR A C 1
ATOM 569 O O . TYR A 1 76 ? -1.108 1.765 12.797 1 98.56 76 TYR A O 1
ATOM 577 N N . ARG A 1 77 ? -1.423 1.718 10.648 1 98 77 ARG A N 1
ATOM 578 C CA . ARG A 1 77 ? -1.062 0.323 10.414 1 98 77 ARG A CA 1
ATOM 579 C C . ARG A 1 77 ? 0.131 0.219 9.469 1 98 77 ARG A C 1
ATOM 581 O O . ARG A 1 77 ? 0.096 0.748 8.352 1 98 77 ARG A O 1
ATOM 588 N N . VAL A 1 78 ? 1.14 -0.483 9.906 1 98.44 78 VAL A N 1
ATOM 589 C CA . VAL A 1 78 ? 2.375 -0.602 9.141 1 98.44 78 VAL A CA 1
ATOM 590 C C . VAL A 1 78 ? 2.465 -1.993 8.516 1 98.44 78 VAL A C 1
ATOM 592 O O . VAL A 1 78 ? 2.404 -3.002 9.219 1 98.44 78 VAL A O 1
ATOM 595 N N . THR A 1 79 ? 2.588 -2.059 7.234 1 98.56 79 THR A N 1
ATOM 596 C CA . THR A 1 79 ? 2.812 -3.307 6.512 1 98.56 79 THR A CA 1
ATOM 597 C C . THR A 1 79 ? 4.16 -3.283 5.797 1 98.56 79 THR A C 1
ATOM 599 O O . THR A 1 79 ? 4.41 -2.41 4.961 1 98.56 79 THR A O 1
ATOM 602 N N . GLU A 1 80 ? 4.961 -4.215 6.168 1 98.44 80 GLU A N 1
ATOM 603 C CA . GLU A 1 80 ? 6.246 -4.391 5.496 1 98.44 80 GLU A CA 1
ATOM 604 C C . GLU A 1 80 ? 6.156 -5.465 4.418 1 98.44 80 GLU A C 1
ATOM 606 O O . GLU A 1 80 ? 5.539 -6.512 4.625 1 98.44 80 GLU A O 1
ATOM 611 N N . PHE A 1 81 ? 6.762 -5.211 3.262 1 98.31 81 PHE A N 1
ATOM 612 C CA . PHE A 1 81 ? 6.852 -6.234 2.227 1 98.31 81 PHE A CA 1
ATOM 613 C C . PHE A 1 81 ? 8.148 -6.098 1.437 1 98.31 81 PHE A C 1
ATOM 615 O O . PHE A 1 81 ? 8.766 -5.031 1.435 1 98.31 81 PHE A O 1
ATOM 622 N N . VAL A 1 82 ? 8.578 -7.191 0.842 1 98.06 82 VAL A N 1
ATOM 623 C CA . VAL A 1 82 ? 9.781 -7.199 0.016 1 98.06 82 VAL A CA 1
ATOM 624 C C . VAL A 1 82 ? 9.398 -7.004 -1.45 1 98.06 82 VAL A C 1
ATOM 626 O O . VAL A 1 82 ? 8.922 -7.938 -2.104 1 98.06 82 VAL A O 1
ATOM 629 N N . ALA A 1 83 ? 9.648 -5.809 -1.945 1 98.19 83 ALA A N 1
ATOM 630 C CA . ALA A 1 83 ? 9.289 -5.504 -3.328 1 98.19 83 ALA A CA 1
ATOM 631 C C . ALA A 1 83 ? 10.227 -6.203 -4.305 1 98.19 83 ALA A C 1
ATOM 633 O O . ALA A 1 83 ? 11.148 -5.582 -4.84 1 98.19 83 ALA A O 1
ATOM 634 N N . THR A 1 84 ? 9.898 -7.461 -4.605 1 98.12 84 THR A N 1
ATOM 635 C CA . THR A 1 84 ? 10.797 -8.25 -5.441 1 98.12 84 THR A CA 1
ATOM 636 C C . THR A 1 84 ? 10.555 -7.961 -6.918 1 98.12 84 THR A C 1
ATOM 638 O O . THR A 1 84 ? 11.391 -8.289 -7.766 1 98.12 84 THR A O 1
ATOM 641 N N . LYS A 1 85 ? 9.43 -7.434 -7.262 1 98.19 85 LYS A N 1
ATOM 642 C CA . LYS A 1 85 ? 9.109 -7.02 -8.625 1 98.19 85 LYS A CA 1
ATOM 643 C C . LYS A 1 85 ? 8.68 -5.555 -8.672 1 98.19 85 LYS A C 1
ATOM 645 O O . LYS A 1 85 ? 7.914 -5.102 -7.816 1 98.19 85 LYS A O 1
ATOM 650 N N . THR A 1 86 ? 9.195 -4.844 -9.633 1 98.12 86 THR A N 1
ATOM 651 C CA . THR A 1 86 ? 8.836 -3.447 -9.836 1 98.12 86 THR A CA 1
ATOM 652 C C . THR A 1 86 ? 8.656 -3.143 -11.32 1 98.12 86 THR A C 1
ATOM 654 O O . THR A 1 86 ? 9.266 -3.795 -12.172 1 98.12 86 THR A O 1
ATOM 657 N N . ALA A 1 87 ? 7.84 -2.176 -11.602 1 96.94 87 ALA A N 1
ATOM 658 C CA . ALA A 1 87 ? 7.637 -1.691 -12.961 1 96.94 87 ALA A CA 1
ATOM 659 C C . ALA A 1 87 ? 8.891 -1.003 -13.492 1 96.94 87 ALA A C 1
ATOM 661 O O . ALA A 1 87 ? 9.75 -0.583 -12.719 1 96.94 87 ALA A O 1
ATOM 662 N N . PRO A 1 88 ? 8.984 -0.939 -14.812 1 94.12 88 PRO A N 1
ATOM 663 C CA . PRO A 1 88 ? 10.078 -0.139 -15.367 1 94.12 88 PRO A CA 1
ATOM 664 C C . PRO A 1 88 ? 10.133 1.27 -14.781 1 94.12 88 PRO A C 1
ATOM 666 O O . PRO A 1 88 ? 9.094 1.909 -14.602 1 94.12 88 PRO A O 1
ATOM 669 N N . GLY A 1 89 ? 11.281 1.669 -14.414 1 92.88 89 GLY A N 1
ATOM 670 C CA . GLY A 1 89 ? 11.461 2.988 -13.828 1 92.88 89 GLY A CA 1
ATOM 671 C C . GLY A 1 89 ? 11.516 2.963 -12.312 1 92.88 89 GLY A C 1
ATOM 672 O O . GLY A 1 89 ? 11.938 3.939 -11.688 1 92.88 89 GLY A O 1
ATOM 673 N N . LEU A 1 90 ? 11.109 1.776 -11.758 1 95.81 90 LEU A N 1
ATOM 674 C CA . LEU A 1 90 ? 11.078 1.677 -10.305 1 95.81 90 LEU A CA 1
ATOM 675 C C . LEU A 1 90 ? 12.102 0.661 -9.805 1 95.81 90 LEU A C 1
ATOM 677 O O . LEU A 1 90 ? 12.023 0.213 -8.656 1 95.81 90 LEU A O 1
ATOM 681 N N . GLU A 1 91 ? 13.055 0.328 -10.664 1 95.44 91 GLU A N 1
ATOM 682 C CA . GLU A 1 91 ? 13.992 -0.756 -10.383 1 95.44 91 GLU A CA 1
ATOM 683 C C . GLU A 1 91 ? 14.867 -0.432 -9.18 1 95.44 91 GLU A C 1
ATOM 685 O O . GLU A 1 91 ? 15.328 -1.336 -8.484 1 95.44 91 GLU A O 1
ATOM 690 N N . ARG A 1 92 ? 15.055 0.833 -8.961 1 94.94 92 ARG A N 1
ATOM 691 C CA . ARG A 1 92 ? 15.922 1.219 -7.844 1 94.94 92 ARG A CA 1
ATOM 692 C C . ARG A 1 92 ? 15.305 0.81 -6.512 1 94.94 92 ARG A C 1
ATOM 694 O O . ARG A 1 92 ? 15.992 0.769 -5.488 1 94.94 92 ARG A O 1
ATOM 701 N N . TYR A 1 93 ? 14.023 0.512 -6.516 1 95.19 93 TYR A N 1
ATOM 702 C CA . TYR A 1 93 ? 13.328 0.163 -5.281 1 95.19 93 TYR A CA 1
ATOM 703 C C . TYR A 1 93 ? 13.141 -1.345 -5.168 1 95.19 93 TYR A C 1
ATOM 705 O O . TYR A 1 93 ? 12.57 -1.833 -4.195 1 95.19 93 TYR A O 1
ATOM 713 N N . ARG A 1 94 ? 13.633 -2.084 -6.141 1 96.62 94 ARG A N 1
ATOM 714 C CA . ARG A 1 94 ? 13.5 -3.537 -6.117 1 96.62 94 ARG A CA 1
ATOM 715 C C . ARG A 1 94 ? 14.383 -4.148 -5.035 1 96.62 94 ARG A C 1
ATOM 717 O O . ARG A 1 94 ? 15.531 -3.738 -4.855 1 96.62 94 ARG A O 1
ATOM 724 N N . GLU A 1 95 ? 13.773 -5.094 -4.355 1 96 95 GLU A N 1
ATOM 725 C CA . GLU A 1 95 ? 14.469 -5.793 -3.281 1 96 95 GLU A CA 1
ATOM 726 C C . GLU A 1 95 ? 14.594 -7.285 -3.582 1 96 95 GLU A C 1
ATOM 728 O O . GLU A 1 95 ? 13.93 -7.797 -4.488 1 96 95 GLU A O 1
ATOM 733 N N . THR A 1 96 ? 15.508 -7.922 -2.867 1 92.25 96 THR A N 1
ATOM 734 C CA . THR A 1 96 ? 15.68 -9.367 -2.973 1 92.25 96 THR A CA 1
ATOM 735 C C . THR A 1 96 ? 15.375 -10.047 -1.641 1 92.25 96 THR A C 1
ATOM 737 O O . THR A 1 96 ? 15.672 -9.5 -0.577 1 92.25 96 THR A O 1
ATOM 740 N N . LEU A 1 97 ? 14.82 -11.234 -1.83 1 88.5 97 LEU A N 1
ATOM 741 C CA . LEU A 1 97 ? 14.547 -12.008 -0.623 1 88.5 97 LEU A CA 1
ATOM 742 C C . LEU A 1 97 ? 15.836 -12.586 -0.049 1 88.5 97 LEU A C 1
ATOM 744 O O . LEU A 1 97 ? 16.703 -13.047 -0.796 1 88.5 97 LEU A O 1
ATOM 748 N N . GLY A 1 98 ? 16.047 -12.312 1.152 1 68.56 98 GLY A N 1
ATOM 749 C CA . GLY A 1 98 ? 17.234 -12.875 1.795 1 68.56 98 GLY A CA 1
ATOM 750 C C . GLY A 1 98 ? 17.156 -14.383 1.97 1 68.56 98 GLY A C 1
ATOM 751 O O . GLY A 1 98 ? 16.078 -14.961 1.919 1 68.56 98 GLY A O 1
ATOM 752 N N . MET B 1 1 ? -4.594 5.43 -7.379 1 97.75 1 MET B N 1
ATOM 753 C CA . MET B 1 1 ? -3.637 4.383 -7.035 1 97.75 1 MET B CA 1
ATOM 754 C C . MET B 1 1 ? -4.219 3.434 -5.992 1 97.75 1 MET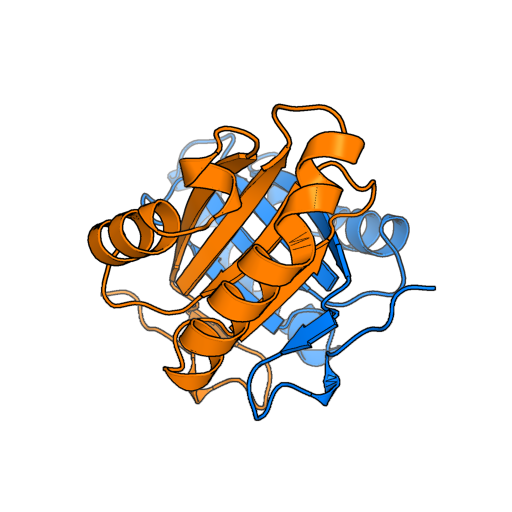 B C 1
ATOM 756 O O . MET B 1 1 ? -5.16 3.787 -5.281 1 97.75 1 MET B O 1
ATOM 760 N N . PHE B 1 2 ? -3.734 2.174 -5.984 1 98.88 2 PHE B N 1
ATOM 761 C CA . PHE B 1 2 ? -4.316 1.145 -5.129 1 98.88 2 PHE B CA 1
ATOM 762 C C . PHE B 1 2 ? -3.227 0.363 -4.406 1 98.88 2 PHE B C 1
ATOM 764 O O . PHE B 1 2 ? -2.18 0.065 -4.984 1 98.88 2 PHE B O 1
ATOM 771 N N . VAL B 1 3 ? -3.482 0.095 -3.189 1 98.81 3 VAL B N 1
ATOM 772 C CA . VAL B 1 3 ? -2.768 -0.938 -2.447 1 98.81 3 VAL B CA 1
ATOM 773 C C . VAL B 1 3 ? -3.627 -2.197 -2.357 1 98.81 3 VAL B C 1
ATOM 775 O O . VAL B 1 3 ? -4.738 -2.16 -1.828 1 98.81 3 VAL B O 1
ATOM 778 N N . LEU B 1 4 ? -3.104 -3.277 -2.914 1 98.88 4 LEU B N 1
ATOM 779 C CA . LEU B 1 4 ? -3.729 -4.59 -2.814 1 98.88 4 LEU B CA 1
ATOM 780 C C . LEU B 1 4 ? 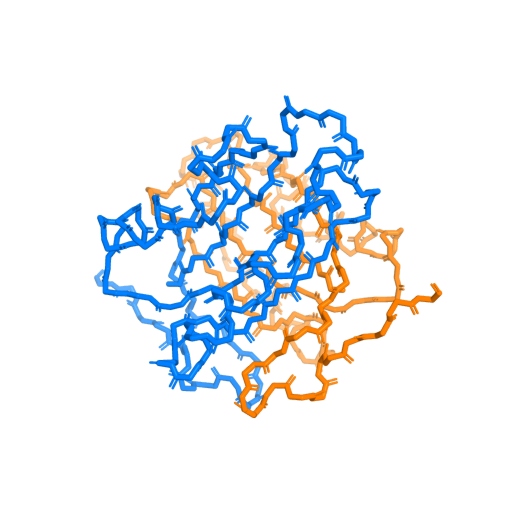-3.006 -5.461 -1.79 1 98.88 4 LEU B C 1
ATOM 782 O O . LEU B 1 4 ? -1.86 -5.859 -2.008 1 98.88 4 LEU B O 1
ATOM 786 N N . GLU B 1 5 ? -3.695 -5.695 -0.711 1 98.75 5 GLU B N 1
ATOM 787 C CA . GLU B 1 5 ? -3.1 -6.543 0.315 1 98.75 5 GLU B CA 1
ATOM 788 C C . GLU B 1 5 ? -3.652 -7.965 0.241 1 98.75 5 GLU B C 1
ATOM 790 O O . GLU B 1 5 ? -4.859 -8.172 0.362 1 98.75 5 GLU B O 1
ATOM 795 N N . LEU B 1 6 ? -2.787 -8.852 0.022 1 98.75 6 LEU B N 1
ATOM 796 C CA . LEU B 1 6 ? -3.135 -10.273 0.024 1 98.75 6 LEU B CA 1
ATOM 797 C C . LEU B 1 6 ? -2.967 -10.875 1.417 1 98.75 6 LEU B C 1
ATOM 799 O O . LEU B 1 6 ? -1.977 -10.602 2.1 1 98.75 6 LEU B O 1
ATOM 803 N N . SER B 1 7 ? -3.912 -11.672 1.842 1 98.62 7 SER B N 1
ATOM 804 C CA . SER B 1 7 ? -3.809 -12.539 3.01 1 98.62 7 SER B CA 1
ATOM 805 C C . SER B 1 7 ? -4.035 -14 2.635 1 98.62 7 SER B C 1
ATOM 807 O O . SER B 1 7 ? -5.043 -14.344 2.016 1 98.62 7 SER B O 1
ATOM 809 N N . TYR B 1 8 ? -3.066 -14.82 3.051 1 98.62 8 TYR B N 1
ATOM 810 C CA . TYR B 1 8 ? -3.23 -16.25 2.779 1 98.62 8 TYR B CA 1
ATOM 811 C C . TYR B 1 8 ? -4.355 -16.828 3.623 1 98.62 8 TYR B C 1
ATOM 813 O O . TYR B 1 8 ? -4.477 -16.516 4.812 1 98.62 8 TYR B O 1
ATOM 821 N N . THR B 1 9 ? -5.18 -17.688 3.002 1 98.5 9 THR B N 1
ATOM 822 C CA . THR B 1 9 ? -6.312 -18.297 3.691 1 98.5 9 THR B CA 1
ATOM 823 C C . THR B 1 9 ? -6.156 -19.812 3.746 1 98.5 9 THR B C 1
ATOM 825 O O . THR B 1 9 ? -7.109 -20.531 4.055 1 98.5 9 THR B O 1
ATOM 828 N N . ALA B 1 10 ? -5.047 -20.312 3.346 1 98.38 10 ALA B N 1
ATOM 829 C CA . ALA B 1 10 ? -4.684 -21.734 3.326 1 98.38 10 ALA B CA 1
ATOM 830 C C . ALA B 1 10 ? -3.236 -21.922 3.762 1 98.38 10 ALA B C 1
ATOM 832 O O . ALA B 1 10 ? -2.473 -20.969 3.871 1 98.38 10 ALA B O 1
ATOM 833 N N . PRO B 1 11 ? -2.877 -23.188 4.086 1 97.75 11 PRO B N 1
ATOM 834 C CA . PRO B 1 11 ? -1.479 -23.438 4.449 1 97.75 11 PRO B CA 1
ATOM 835 C C . PRO B 1 11 ? -0.501 -23.016 3.354 1 97.75 11 PRO B C 1
ATOM 837 O O . PRO B 1 11 ? -0.849 -23.031 2.17 1 97.75 11 PRO B O 1
ATOM 840 N N . LEU B 1 12 ? 0.704 -22.75 3.736 1 97.31 12 LEU B N 1
ATOM 841 C CA . LEU B 1 12 ? 1.723 -22.219 2.832 1 97.31 12 LEU B CA 1
ATOM 842 C C . LEU B 1 12 ? 2.014 -23.219 1.711 1 97.31 12 LEU B C 1
ATOM 844 O O . LEU B 1 12 ? 2.318 -22.812 0.585 1 97.31 12 LEU B O 1
ATOM 848 N N . GLU B 1 13 ? 1.86 -24.469 2.045 1 97.94 13 GLU B N 1
ATOM 849 C CA . GLU B 1 13 ? 2.109 -25.484 1.025 1 97.94 13 GLU B CA 1
ATOM 850 C C . GLU B 1 13 ? 1.17 -25.312 -0.166 1 97.94 13 GLU B C 1
ATOM 852 O O . GLU B 1 13 ? 1.583 -25.469 -1.316 1 97.94 13 GLU B O 1
ATOM 857 N N . ALA B 1 14 ? -0.058 -25.016 0.135 1 98.31 14 ALA B N 1
ATOM 858 C CA . ALA B 1 14 ? -1.049 -24.797 -0.915 1 98.31 14 ALA B CA 1
ATOM 859 C C . ALA B 1 14 ? -0.735 -23.516 -1.702 1 98.31 14 ALA B C 1
ATOM 861 O O . ALA B 1 14 ? -0.889 -23.484 -2.926 1 98.31 14 ALA B O 1
ATOM 862 N N . VAL B 1 15 ? -0.301 -22.5 -1.048 1 98.38 15 VAL B N 1
ATOM 863 C CA . VAL B 1 15 ? 0.082 -21.25 -1.683 1 98.38 15 VAL B CA 1
ATOM 864 C C . VAL B 1 15 ? 1.29 -21.469 -2.588 1 98.38 15 VAL B C 1
ATOM 866 O O . VAL B 1 15 ? 1.276 -21.078 -3.76 1 98.38 15 VAL B O 1
ATOM 869 N N . ASP B 1 16 ? 2.26 -22.188 -2.086 1 98.19 16 ASP B N 1
ATOM 870 C CA . ASP B 1 16 ? 3.506 -22.406 -2.811 1 98.19 16 ASP B CA 1
ATOM 871 C C . ASP B 1 16 ? 3.256 -23.188 -4.105 1 98.19 16 ASP B C 1
ATOM 873 O O . ASP B 1 16 ? 3.926 -22.953 -5.113 1 98.19 16 ASP B O 1
ATOM 877 N N . ALA B 1 17 ? 2.311 -24.047 -4.035 1 98.5 17 ALA B N 1
ATOM 878 C CA . ALA B 1 17 ? 1.996 -24.875 -5.199 1 98.5 17 ALA B CA 1
ATOM 879 C C . ALA B 1 17 ? 1.486 -24.016 -6.355 1 98.5 17 ALA B C 1
ATOM 881 O O . ALA B 1 17 ? 1.638 -24.375 -7.523 1 98.5 17 ALA B O 1
ATOM 882 N N . LEU B 1 18 ? 0.966 -22.781 -6.035 1 98.62 18 LEU B N 1
ATOM 883 C CA . LEU B 1 18 ? 0.329 -21.953 -7.051 1 98.62 18 LEU B CA 1
ATOM 884 C C . LEU B 1 18 ? 1.198 -20.734 -7.387 1 98.62 18 LEU B C 1
ATOM 886 O O . LEU B 1 18 ? 0.833 -19.922 -8.242 1 98.62 18 LEU B O 1
ATOM 890 N N . LEU B 1 19 ? 2.371 -20.656 -6.766 1 98.06 19 LEU B N 1
ATOM 891 C CA . LEU B 1 19 ? 3.232 -19.484 -6.898 1 98.06 19 LEU B CA 1
ATOM 892 C C . LEU B 1 19 ? 3.637 -19.281 -8.352 1 98.06 19 LEU B C 1
ATOM 894 O O . LEU B 1 19 ? 3.592 -18.156 -8.859 1 98.06 19 LEU B O 1
ATOM 898 N N . PRO B 1 20 ? 3.992 -20.359 -9.125 1 98.44 20 PRO B N 1
ATOM 899 C CA . PRO B 1 20 ? 4.371 -20.109 -10.516 1 98.44 20 PRO B CA 1
ATOM 900 C C . PRO B 1 20 ? 3.24 -19.484 -11.336 1 98.44 20 PRO B C 1
ATOM 902 O O . PRO B 1 20 ? 3.473 -18.562 -12.117 1 98.44 20 PRO B O 1
ATOM 905 N N . ASP B 1 21 ? 2.064 -19.922 -11.148 1 98.75 21 ASP B N 1
ATOM 906 C CA . ASP B 1 21 ? 0.915 -19.375 -11.859 1 98.75 21 ASP B CA 1
ATOM 907 C C . ASP B 1 21 ? 0.63 -17.938 -11.43 1 98.75 21 ASP B C 1
ATOM 909 O O . ASP B 1 21 ? 0.292 -17.094 -12.266 1 98.75 21 ASP B O 1
ATOM 913 N N . HIS B 1 22 ? 0.71 -17.703 -10.141 1 98.75 22 HIS B N 1
ATOM 914 C CA . HIS B 1 22 ? 0.524 -16.359 -9.609 1 98.75 22 HIS B CA 1
ATOM 915 C C . HIS B 1 22 ? 1.551 -15.398 -10.188 1 98.75 22 HIS B C 1
ATOM 917 O O . HIS B 1 22 ? 1.203 -14.289 -10.594 1 98.75 22 HIS B O 1
ATOM 923 N N . VAL B 1 23 ? 2.768 -15.836 -10.266 1 98.5 23 VAL B N 1
ATOM 924 C CA . VAL B 1 23 ? 3.846 -14.992 -10.766 1 98.5 23 VAL B CA 1
ATOM 925 C C . VAL B 1 23 ? 3.629 -14.711 -12.25 1 98.5 23 VAL B C 1
ATOM 927 O O . VAL B 1 23 ? 3.822 -13.578 -12.711 1 98.5 23 VAL B O 1
ATOM 930 N N . ALA B 1 24 ? 3.25 -15.695 -12.977 1 98.69 24 ALA B N 1
ATOM 931 C CA . ALA B 1 24 ? 2.941 -15.492 -14.391 1 98.69 24 ALA B CA 1
ATOM 932 C C . ALA B 1 24 ? 1.816 -14.477 -14.562 1 98.69 24 ALA B C 1
ATOM 934 O O . ALA B 1 24 ? 1.876 -13.625 -15.453 1 98.69 24 ALA B O 1
ATOM 935 N N . TRP B 1 25 ? 0.843 -14.648 -13.766 1 98.81 25 TRP B N 1
ATOM 936 C CA . TRP B 1 25 ? -0.269 -13.703 -13.758 1 98.81 25 TRP B CA 1
ATOM 937 C C . TRP B 1 25 ? 0.219 -12.289 -13.453 1 98.81 25 TRP B C 1
ATOM 939 O O . TRP B 1 25 ? -0.147 -11.336 -14.148 1 98.81 25 TRP B O 1
ATOM 949 N N . LEU B 1 26 ? 1.074 -12.094 -12.43 1 98.75 26 LEU B N 1
ATOM 950 C CA . LEU B 1 26 ? 1.677 -10.805 -12.094 1 98.75 26 LEU B CA 1
ATOM 951 C C . LEU B 1 26 ? 2.4 -10.227 -13.305 1 98.75 26 LEU B C 1
ATOM 953 O O . LEU B 1 26 ? 2.238 -9.039 -13.617 1 98.75 26 LEU B O 1
ATOM 957 N N . ASP B 1 27 ? 3.141 -11.109 -14 1 98.44 27 ASP B N 1
ATOM 958 C CA . ASP B 1 27 ? 3.947 -10.656 -15.125 1 98.44 27 ASP B CA 1
ATOM 959 C C . ASP B 1 27 ? 3.076 -10 -16.203 1 98.44 27 ASP B C 1
ATOM 961 O O . ASP B 1 27 ? 3.447 -8.977 -16.766 1 98.44 27 ASP B O 1
ATOM 965 N N . GLY B 1 28 ? 1.997 -10.617 -16.453 1 98.31 28 GLY B N 1
ATOM 966 C CA . GLY B 1 28 ? 1.085 -10.055 -17.438 1 98.31 28 GLY B CA 1
ATOM 967 C C . GLY B 1 28 ? 0.594 -8.664 -17.078 1 98.31 28 GLY B C 1
ATOM 968 O O . GLY B 1 28 ? 0.437 -7.809 -17.953 1 98.31 28 GLY B O 1
ATOM 969 N N . LEU B 1 29 ? 0.353 -8.43 -15.836 1 98.5 29 LEU B N 1
ATOM 970 C CA . LEU B 1 29 ? -0.204 -7.16 -15.391 1 98.5 29 LEU B CA 1
ATOM 971 C C . LEU B 1 29 ? 0.887 -6.102 -15.266 1 98.5 29 LEU B C 1
ATOM 973 O O . LEU B 1 29 ? 0.616 -4.906 -15.398 1 98.5 29 LEU B O 1
ATOM 977 N N . TYR B 1 30 ? 2.107 -6.52 -15.023 1 98.31 30 TYR B N 1
ATOM 978 C CA . TYR B 1 30 ? 3.232 -5.598 -15.148 1 98.31 30 TYR B CA 1
ATOM 979 C C . TYR B 1 30 ? 3.408 -5.141 -16.594 1 98.31 30 TYR B C 1
ATOM 981 O O . TYR B 1 30 ? 3.646 -3.957 -16.844 1 98.31 30 TYR B O 1
ATOM 989 N N . GLU B 1 31 ? 3.312 -6.074 -17.516 1 97.75 31 GLU B N 1
ATOM 990 C CA . GLU B 1 31 ? 3.463 -5.758 -18.922 1 97.75 31 GLU B CA 1
ATOM 991 C C . GLU B 1 31 ? 2.396 -4.77 -19.391 1 97.75 31 GLU B C 1
ATOM 993 O O . GLU B 1 31 ? 2.654 -3.924 -20.25 1 97.75 31 GLU B O 1
ATOM 998 N N . GLN B 1 32 ? 1.277 -4.895 -18.812 1 96.88 32 GLN B N 1
ATOM 999 C CA . GLN B 1 32 ? 0.168 -4.012 -19.156 1 96.88 32 GLN B CA 1
ATOM 1000 C C . GLN B 1 32 ? 0.305 -2.656 -18.469 1 96.88 32 GLN B C 1
ATOM 1002 O O . GLN B 1 32 ? -0.475 -1.738 -18.719 1 96.88 32 GLN B O 1
ATOM 1007 N N . GLY B 1 33 ? 1.206 -2.518 -17.5 1 96.19 33 GLY B N 1
ATOM 1008 C CA . GLY B 1 33 ? 1.437 -1.262 -16.812 1 96.19 33 GLY B CA 1
ATOM 1009 C C . GLY B 1 33 ? 0.498 -1.048 -15.641 1 96.19 33 GLY B C 1
ATOM 1010 O O . GLY B 1 33 ? 0.399 0.062 -15.109 1 96.19 33 GLY B O 1
ATOM 1011 N N . VAL B 1 34 ? -0.203 -2.092 -15.219 1 97.5 34 VAL B N 1
ATOM 1012 C CA . VAL B 1 34 ? -1.19 -1.998 -14.148 1 97.5 34 VAL B CA 1
ATOM 1013 C C . VAL B 1 34 ? -0.497 -2.113 -12.789 1 97.5 34 VAL B C 1
ATOM 1015 O O . VAL B 1 34 ? -0.819 -1.374 -11.859 1 97.5 34 VAL B O 1
ATOM 1018 N N . PHE B 1 35 ? 0.415 -3.074 -12.656 1 98.62 35 PHE B N 1
ATOM 1019 C CA . PHE B 1 35 ? 1.112 -3.287 -11.391 1 98.62 35 PHE B CA 1
ATOM 1020 C C . PHE B 1 35 ? 2.43 -2.518 -11.367 1 98.62 35 PHE B C 1
ATOM 1022 O O . PHE B 1 35 ? 3.146 -2.471 -12.367 1 98.62 35 PHE B O 1
ATOM 1029 N N . LEU B 1 36 ? 2.727 -1.938 -10.227 1 98.38 36 LEU B N 1
ATOM 1030 C CA . LEU B 1 36 ? 3.896 -1.08 -10.078 1 98.38 36 LEU B CA 1
ATOM 1031 C C . LEU B 1 36 ? 4.965 -1.76 -9.227 1 98.38 36 LEU B C 1
ATOM 1033 O O . LEU B 1 36 ? 6.16 -1.631 -9.508 1 98.38 36 LEU B O 1
ATOM 1037 N N . ALA B 1 37 ? 4.578 -2.449 -8.211 1 98.62 37 ALA B N 1
ATOM 1038 C CA . ALA B 1 37 ? 5.461 -3.172 -7.301 1 98.62 37 ALA B CA 1
ATOM 1039 C C . ALA B 1 3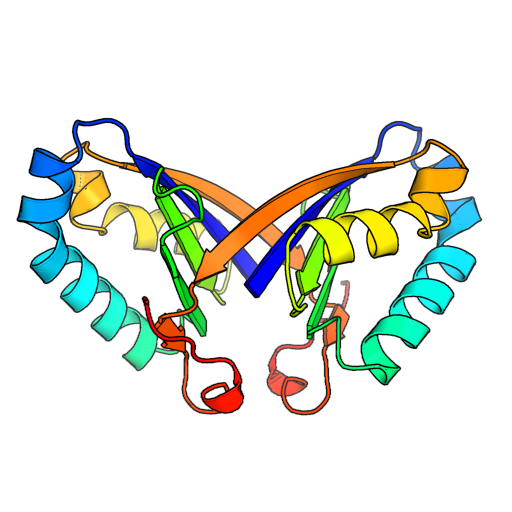7 ? 4.707 -4.266 -6.555 1 98.62 37 ALA B C 1
ATOM 1041 O O . ALA B 1 37 ? 3.516 -4.125 -6.273 1 98.62 37 ALA B O 1
ATOM 1042 N N . SER B 1 38 ? 5.375 -5.312 -6.262 1 98.81 38 SER B N 1
ATOM 1043 C CA . SER B 1 38 ? 4.754 -6.398 -5.512 1 98.81 38 SER B CA 1
ATOM 1044 C C . SER B 1 38 ? 5.801 -7.254 -4.805 1 98.81 38 SER B C 1
ATOM 1046 O O . SER B 1 38 ? 6.965 -7.273 -5.203 1 98.81 38 SER B O 1
ATOM 1048 N N . GLY B 1 39 ? 5.352 -7.906 -3.812 1 98.31 39 GLY B N 1
ATOM 1049 C CA . GLY B 1 39 ? 6.195 -8.844 -3.088 1 98.31 39 GLY B CA 1
ATOM 1050 C C . GLY B 1 39 ? 5.555 -9.359 -1.812 1 98.31 39 GLY B C 1
ATOM 1051 O O . GLY B 1 39 ? 4.473 -8.906 -1.431 1 98.31 39 GLY B O 1
ATOM 1052 N N . ARG B 1 40 ? 6.176 -10.305 -1.172 1 97.94 40 ARG B N 1
ATOM 1053 C CA . ARG B 1 40 ? 5.656 -10.953 0.028 1 97.94 40 ARG B CA 1
ATOM 1054 C C . ARG B 1 40 ? 5.73 -10.016 1.231 1 97.94 40 ARG B C 1
ATOM 1056 O O . ARG B 1 40 ? 6.676 -9.242 1.362 1 97.94 40 ARG B O 1
ATOM 1063 N N . LYS B 1 41 ? 4.758 -10.148 2.158 1 98.19 41 LYS B N 1
ATOM 1064 C CA . LYS B 1 41 ? 4.801 -9.453 3.443 1 98.19 41 LYS B CA 1
ATOM 1065 C C . LYS B 1 41 ? 5.867 -10.062 4.355 1 98.19 41 LYS B C 1
ATOM 1067 O O . LYS B 1 41 ? 6.262 -11.211 4.176 1 98.19 41 LYS B O 1
ATOM 1072 N N . GLU B 1 42 ? 6.262 -9.195 5.281 1 96.69 42 GLU B N 1
ATOM 1073 C CA . GLU B 1 42 ? 7.047 -9.617 6.438 1 96.69 42 GLU B CA 1
ATOM 1074 C C . GLU B 1 42 ? 6.32 -9.305 7.742 1 96.69 42 GLU B C 1
ATOM 1076 O O . GLU B 1 42 ? 6.188 -8.141 8.125 1 96.69 42 GLU B O 1
ATOM 1081 N N . PRO B 1 43 ? 5.926 -10.43 8.461 1 96.69 43 PRO B N 1
ATOM 1082 C CA . PRO B 1 43 ? 6.059 -11.859 8.18 1 96.69 43 PRO B CA 1
ATOM 1083 C C . PRO B 1 43 ? 5.27 -12.289 6.941 1 96.69 43 PRO B C 1
ATOM 1085 O O . PRO B 1 43 ? 4.441 -11.523 6.438 1 96.69 43 PRO B O 1
ATOM 1088 N N . ARG B 1 44 ? 5.508 -13.516 6.426 1 96.69 44 ARG B N 1
ATOM 1089 C CA . ARG B 1 44 ? 4.953 -14.023 5.176 1 96.69 44 ARG B CA 1
ATOM 1090 C C . ARG B 1 44 ? 3.531 -14.531 5.371 1 96.69 44 ARG B C 1
ATOM 1092 O O . ARG B 1 44 ? 3.275 -15.734 5.277 1 96.69 44 ARG B O 1
ATOM 1099 N N . GLU B 1 45 ? 2.604 -13.703 5.527 1 97.75 45 GLU B N 1
ATOM 1100 C CA . GLU B 1 45 ? 1.193 -14.031 5.707 1 97.75 45 GLU B CA 1
ATOM 1101 C C . GLU B 1 45 ? 0.362 -13.586 4.508 1 97.75 45 GLU B C 1
ATOM 1103 O O . GLU B 1 45 ? -0.869 -13.562 4.574 1 97.75 45 GLU B O 1
ATOM 1108 N N . GLY B 1 46 ? 1.025 -13.172 3.447 1 98.31 46 GLY B N 1
ATOM 1109 C CA . GLY B 1 46 ? 0.436 -12.633 2.232 1 98.31 46 GLY B CA 1
ATOM 1110 C C . GLY B 1 46 ? 1.397 -11.773 1.434 1 98.31 46 GLY B C 1
ATOM 1111 O O . GLY B 1 46 ? 2.605 -12.023 1.43 1 98.31 46 GLY B O 1
ATOM 1112 N N . GLY B 1 47 ? 0.845 -10.898 0.688 1 98.62 47 GLY B N 1
ATOM 1113 C CA . GLY B 1 47 ? 1.648 -10.008 -0.132 1 98.62 47 GLY B CA 1
ATOM 1114 C C . GLY B 1 47 ? 1.027 -8.633 -0.306 1 98.62 47 GLY B C 1
ATOM 1115 O O . GLY B 1 47 ? -0.021 -8.344 0.274 1 98.62 47 GLY B O 1
ATOM 1116 N N . VAL B 1 48 ? 1.78 -7.855 -0.944 1 98.88 48 VAL B N 1
ATOM 1117 C CA . VAL B 1 48 ? 1.312 -6.527 -1.319 1 98.88 48 VAL B CA 1
ATOM 1118 C C . VAL B 1 48 ? 1.539 -6.301 -2.812 1 98.88 48 VAL B C 1
ATOM 1120 O O . VAL B 1 48 ? 2.561 -6.719 -3.361 1 98.88 48 VAL B O 1
ATOM 1123 N N . ILE B 1 49 ? 0.575 -5.691 -3.393 1 98.88 49 ILE B N 1
ATOM 1124 C CA . ILE B 1 49 ? 0.715 -5.195 -4.758 1 98.88 49 ILE B CA 1
ATOM 1125 C C . ILE B 1 49 ? 0.306 -3.727 -4.82 1 98.88 49 ILE B C 1
ATOM 1127 O O . ILE B 1 49 ? -0.749 -3.348 -4.305 1 98.88 49 ILE B O 1
ATOM 1131 N N . LEU B 1 50 ? 1.142 -2.889 -5.367 1 98.88 50 LEU B N 1
ATOM 1132 C CA . LEU B 1 50 ? 0.806 -1.519 -5.746 1 98.88 50 LEU B CA 1
ATOM 1133 C C . LEU B 1 50 ? 0.351 -1.45 -7.199 1 98.88 50 LEU B C 1
ATOM 1135 O O . LEU B 1 50 ? 1.01 -1.997 -8.086 1 98.88 50 LEU B O 1
ATOM 1139 N N . ALA B 1 51 ? -0.787 -0.803 -7.414 1 98.69 51 ALA B N 1
ATOM 1140 C CA . ALA B 1 51 ? -1.372 -0.861 -8.75 1 98.69 51 ALA B CA 1
ATOM 1141 C C . ALA B 1 51 ? -1.971 0.486 -9.148 1 98.69 51 ALA B C 1
ATOM 1143 O O . ALA B 1 51 ? -2.312 1.298 -8.289 1 98.69 51 ALA B O 1
ATOM 1144 N N . VAL B 1 52 ? -1.986 0.695 -10.43 1 96.94 52 VAL B N 1
ATOM 1145 C CA . VAL B 1 52 ? -2.738 1.796 -11.031 1 96.94 52 VAL B CA 1
ATOM 1146 C C . VAL B 1 52 ? -3.764 1.247 -12.016 1 96.94 52 VAL B C 1
ATOM 1148 O O . VAL B 1 52 ? -3.439 0.394 -12.844 1 96.94 52 VAL B O 1
ATOM 1151 N N . ALA B 1 53 ? -4.98 1.616 -11.797 1 90.88 53 ALA B N 1
ATOM 1152 C CA . ALA B 1 53 ? -6.082 1.257 -12.695 1 90.88 53 ALA B CA 1
ATOM 1153 C C . ALA B 1 53 ? -7.117 2.377 -12.766 1 90.88 53 ALA B C 1
ATOM 1155 O O . ALA B 1 53 ? -7.023 3.365 -12.039 1 90.88 53 ALA B O 1
ATOM 1156 N N . GLY B 1 54 ? -8.055 2.252 -13.648 1 89.12 54 GLY B N 1
ATOM 1157 C CA . GLY B 1 54 ? -9.07 3.271 -13.859 1 89.12 54 GLY B CA 1
ATOM 1158 C C . GLY B 1 54 ? -9.953 3.496 -12.648 1 89.12 54 GLY B C 1
ATOM 1159 O O . GLY B 1 54 ? -10.234 4.641 -12.281 1 89.12 54 GLY B O 1
ATOM 1160 N N . ASP B 1 55 ? -10.43 2.387 -12.078 1 94.75 55 ASP B N 1
ATOM 1161 C CA . ASP B 1 55 ? -11.266 2.484 -10.883 1 94.75 55 ASP B CA 1
ATOM 1162 C C . ASP B 1 55 ? -11.25 1.178 -10.094 1 94.75 55 ASP B C 1
ATOM 1164 O O . ASP B 1 55 ? -10.617 0.202 -10.508 1 94.75 55 ASP B O 1
ATOM 1168 N N . ARG B 1 56 ? -11.914 1.206 -8.961 1 96.31 56 ARG B N 1
ATOM 1169 C CA . ARG B 1 56 ? -11.945 0.067 -8.047 1 96.31 56 ARG B CA 1
ATOM 1170 C C . ARG B 1 56 ? -12.57 -1.153 -8.711 1 96.31 56 ARG B C 1
ATOM 1172 O O . ARG B 1 56 ? -12.141 -2.283 -8.484 1 96.31 56 ARG B O 1
ATOM 1179 N N . ALA B 1 57 ? -13.602 -0.962 -9.484 1 97.38 57 ALA B N 1
ATOM 1180 C CA . ALA B 1 57 ? -14.273 -2.068 -10.164 1 97.38 57 ALA B CA 1
ATOM 1181 C C . ALA B 1 57 ? -13.297 -2.828 -11.062 1 97.38 57 ALA B C 1
ATOM 1183 O O . ALA B 1 57 ? -13.312 -4.062 -11.094 1 97.38 57 ALA B O 1
ATOM 1184 N N . ARG B 1 58 ? -12.453 -2.09 -11.742 1 97.06 58 ARG B N 1
ATOM 1185 C CA . ARG B 1 58 ? -11.453 -2.705 -12.602 1 97.06 58 ARG B CA 1
ATOM 1186 C C . ARG B 1 58 ? -10.453 -3.516 -11.789 1 97.06 58 ARG B C 1
ATOM 1188 O O . ARG B 1 58 ? -10.078 -4.621 -12.188 1 97.06 58 ARG B O 1
ATOM 1195 N N . ILE B 1 59 ? -10.047 -3.018 -10.68 1 98.19 59 ILE B N 1
ATOM 1196 C CA . ILE B 1 59 ? -9.102 -3.715 -9.805 1 98.19 59 ILE B CA 1
ATOM 1197 C C . ILE B 1 59 ? -9.727 -5.02 -9.312 1 98.19 59 ILE B C 1
ATOM 1199 O O . ILE B 1 59 ? -9.07 -6.062 -9.297 1 98.19 59 ILE B O 1
ATOM 1203 N N . GLU B 1 60 ? -10.969 -4.984 -8.938 1 97.38 60 GLU B N 1
ATOM 1204 C CA . GLU B 1 60 ? -11.656 -6.168 -8.438 1 97.38 60 GLU B CA 1
ATOM 1205 C C . GLU B 1 60 ? -11.797 -7.23 -9.531 1 97.38 60 GLU B C 1
ATOM 1207 O O . GLU B 1 60 ? -11.617 -8.422 -9.273 1 97.38 60 GLU B O 1
ATOM 1212 N N . GLU B 1 61 ? -12.094 -6.758 -10.703 1 97.44 61 GLU B N 1
ATOM 1213 C CA . GLU B 1 61 ? -12.117 -7.668 -11.844 1 97.44 61 GLU B CA 1
ATOM 1214 C C . GLU B 1 61 ? -10.758 -8.312 -12.062 1 97.44 61 GLU B C 1
ATOM 1216 O O . GLU B 1 61 ? -10.664 -9.523 -12.305 1 97.44 61 GLU B O 1
ATOM 1221 N N . ILE B 1 62 ? -9.766 -7.543 -12 1 98.06 62 ILE B N 1
ATOM 1222 C CA . ILE B 1 62 ? -8.406 -8.016 -12.227 1 98.06 62 ILE B CA 1
ATOM 1223 C C . ILE B 1 62 ? -8.039 -9.039 -11.148 1 98.06 62 ILE B C 1
ATOM 1225 O O . ILE B 1 62 ? -7.598 -10.148 -11.469 1 98.06 62 ILE B O 1
ATOM 1229 N N . THR B 1 63 ? -8.273 -8.742 -9.867 1 98.19 63 THR B N 1
ATOM 1230 C CA . THR B 1 63 ? -7.805 -9.609 -8.789 1 98.19 63 THR B CA 1
ATOM 1231 C C . THR B 1 63 ? -8.594 -10.922 -8.766 1 98.19 63 THR B C 1
ATOM 1233 O O . THR B 1 63 ? -8.086 -11.945 -8.312 1 98.19 63 THR B O 1
ATOM 1236 N N . ALA B 1 64 ? -9.836 -10.891 -9.32 1 97.81 64 ALA B N 1
ATOM 1237 C CA . ALA B 1 64 ? -10.625 -12.109 -9.43 1 97.81 64 ALA B CA 1
ATOM 1238 C C . ALA B 1 64 ? -9.945 -13.125 -10.336 1 97.81 64 ALA B C 1
ATOM 1240 O O . ALA B 1 64 ? -10.234 -14.328 -10.266 1 97.81 64 ALA B O 1
ATOM 1241 N N . GLY B 1 65 ? -9.031 -12.688 -11.18 1 98.06 65 GLY B N 1
ATOM 1242 C CA . GLY B 1 65 ? -8.32 -13.539 -12.117 1 98.06 65 GLY B CA 1
ATOM 1243 C C . GLY B 1 65 ? -7.059 -14.141 -11.531 1 98.06 65 GLY B C 1
ATOM 1244 O O . GLY B 1 65 ? -6.434 -15.008 -12.148 1 98.06 65 GLY B O 1
ATOM 1245 N N . ASP B 1 66 ? -6.664 -13.727 -10.352 1 98.81 66 ASP B N 1
ATOM 1246 C CA . ASP B 1 66 ? -5.473 -14.258 -9.695 1 98.81 66 ASP B CA 1
ATOM 1247 C C . ASP B 1 66 ? -5.621 -15.75 -9.406 1 98.81 66 ASP B C 1
ATOM 1249 O O . ASP B 1 66 ? -6.559 -16.156 -8.727 1 98.81 66 ASP B O 1
ATOM 1253 N N . PRO B 1 67 ? -4.648 -16.547 -9.82 1 98.81 67 PRO B N 1
ATOM 1254 C CA . PRO B 1 67 ? -4.699 -17.984 -9.523 1 98.81 67 PRO B CA 1
ATOM 1255 C C . PRO B 1 67 ? -4.91 -18.266 -8.039 1 98.81 67 PRO B C 1
ATOM 1257 O O . PRO B 1 67 ? -5.578 -19.25 -7.688 1 98.81 67 PRO B O 1
ATOM 1260 N N . PHE B 1 68 ? -4.379 -17.5 -7.09 1 98.88 68 PHE B N 1
ATOM 1261 C CA . PHE B 1 68 ? -4.574 -17.656 -5.656 1 98.88 68 PHE B CA 1
ATOM 1262 C C . PHE B 1 68 ? -6.051 -17.531 -5.293 1 98.88 68 PHE B C 1
ATOM 1264 O O . PHE B 1 68 ? -6.57 -18.297 -4.484 1 98.88 68 PHE B O 1
ATOM 1271 N N . VAL B 1 69 ? -6.715 -16.531 -5.875 1 98.56 69 VAL B N 1
ATOM 1272 C CA . VAL B 1 69 ? -8.117 -16.25 -5.574 1 98.56 69 VAL B CA 1
ATOM 1273 C C . VAL B 1 69 ? -8.992 -17.375 -6.133 1 98.56 69 VAL B C 1
ATOM 1275 O O . VAL B 1 69 ? -9.859 -17.906 -5.43 1 98.56 69 VAL B O 1
ATOM 1278 N N . ARG B 1 70 ? -8.711 -17.766 -7.32 1 98.38 70 ARG B N 1
ATOM 1279 C CA . ARG B 1 70 ? -9.492 -18.812 -7.98 1 98.38 70 ARG B CA 1
ATOM 1280 C C . ARG B 1 70 ? -9.414 -20.125 -7.211 1 98.38 70 ARG B C 1
ATOM 1282 O O . ARG B 1 70 ? -10.391 -20.875 -7.156 1 98.38 70 ARG B O 1
ATOM 1289 N N . ALA B 1 71 ? -8.273 -20.359 -6.621 1 98.5 71 ALA B N 1
ATOM 1290 C CA . ALA B 1 71 ? -8.062 -21.609 -5.898 1 98.5 71 ALA B CA 1
ATOM 1291 C C . ALA B 1 71 ? -8.508 -21.484 -4.445 1 98.5 71 ALA B C 1
ATOM 1293 O O . ALA B 1 71 ? -8.484 -22.469 -3.695 1 98.5 71 ALA B O 1
ATOM 1294 N N . GLY B 1 72 ? -8.812 -20.281 -3.992 1 98.25 72 GLY B N 1
ATOM 1295 C CA . GLY B 1 72 ? -9.312 -20.047 -2.646 1 98.25 72 GLY B CA 1
ATOM 1296 C C . GLY B 1 72 ? -8.219 -20.047 -1.596 1 98.25 72 GLY B C 1
ATOM 1297 O O . GLY B 1 72 ? -8.469 -20.391 -0.436 1 98.25 72 GLY B O 1
ATOM 1298 N N . VAL B 1 73 ? -7.004 -19.641 -1.964 1 98.56 73 VAL B N 1
ATOM 1299 C CA . VAL B 1 73 ? -5.918 -19.719 -0.991 1 98.56 73 VAL B CA 1
ATOM 1300 C C . VAL B 1 73 ? -5.539 -18.312 -0.521 1 98.56 73 VAL B C 1
ATOM 1302 O O . VAL B 1 73 ? -4.637 -18.156 0.307 1 98.56 73 VAL B O 1
ATOM 1305 N N . CYS B 1 74 ? -6.168 -17.297 -1.043 1 98.06 74 CYS B N 1
ATOM 1306 C CA . CYS B 1 74 ? -5.84 -15.914 -0.716 1 98.06 74 CYS B CA 1
ATOM 1307 C C . CYS B 1 74 ? -7.066 -15.023 -0.833 1 98.06 74 CYS B C 1
ATOM 1309 O O . CYS B 1 74 ? -7.957 -15.289 -1.64 1 98.06 74 CYS B O 1
ATOM 1311 N N . ALA B 1 75 ? -7.086 -14.016 -0.004 1 98.19 75 ALA B N 1
ATOM 1312 C CA . ALA B 1 75 ? -8.062 -12.938 -0.106 1 98.19 75 ALA B CA 1
ATOM 1313 C C . ALA B 1 75 ? -7.375 -11.578 -0.216 1 98.19 75 ALA B C 1
ATOM 1315 O O . ALA B 1 75 ? -6.266 -11.398 0.289 1 98.19 75 ALA B O 1
ATOM 1316 N N . TYR B 1 76 ? -8.102 -10.648 -0.872 1 98.56 76 TYR B N 1
ATOM 1317 C CA . TYR B 1 76 ? -7.555 -9.312 -1.076 1 98.56 76 TYR B CA 1
ATOM 1318 C C . TYR B 1 76 ? -8.312 -8.281 -0.244 1 98.56 76 TYR B C 1
ATOM 1320 O O . TYR B 1 76 ? -9.531 -8.344 -0.117 1 98.56 76 TYR B O 1
ATOM 1328 N N . ARG B 1 77 ? -7.645 -7.367 0.263 1 98 77 ARG B N 1
ATOM 1329 C CA . ARG B 1 77 ? -8.164 -6.066 0.672 1 98 77 ARG B CA 1
ATOM 1330 C C . ARG B 1 77 ? -7.672 -4.965 -0.263 1 98 77 ARG B C 1
ATOM 1332 O O . ARG B 1 77 ? -6.469 -4.797 -0.458 1 98 77 ARG B O 1
ATOM 1339 N N . VAL B 1 78 ? -8.594 -4.219 -0.797 1 98.44 78 VAL B N 1
ATOM 1340 C CA . VAL B 1 78 ? -8.273 -3.178 -1.771 1 98.44 78 VAL B CA 1
ATOM 1341 C C . VAL B 1 78 ? -8.398 -1.803 -1.117 1 98.44 78 VAL B C 1
ATOM 1343 O O . VAL B 1 78 ? -9.453 -1.455 -0.583 1 98.44 78 VAL B O 1
ATOM 1346 N N . THR B 1 79 ? -7.355 -1.04 -1.136 1 98.56 79 THR B N 1
ATOM 1347 C CA . THR B 1 79 ? -7.359 0.341 -0.665 1 98.56 79 THR B CA 1
ATOM 1348 C C . THR B 1 79 ? -7.043 1.303 -1.806 1 98.56 79 THR B C 1
ATOM 1350 O O . THR B 1 79 ? -5.988 1.203 -2.436 1 98.56 79 THR B O 1
ATOM 1353 N N . GLU B 1 80 ? -7.98 2.166 -2.039 1 98.44 80 GLU B N 1
ATOM 1354 C CA . GLU B 1 80 ? -7.777 3.225 -3.025 1 98.44 80 GLU B CA 1
ATOM 1355 C C . GLU B 1 80 ? -7.32 4.52 -2.357 1 98.44 80 GLU B C 1
ATOM 1357 O O . GLU B 1 80 ? -7.832 4.891 -1.299 1 98.44 80 GLU B O 1
ATOM 1362 N N . PHE B 1 81 ? -6.352 5.191 -2.957 1 98.31 81 PHE B N 1
ATOM 1363 C CA . PHE B 1 81 ? -5.953 6.508 -2.471 1 98.31 81 PHE B CA 1
ATOM 1364 C C . PHE B 1 81 ? -5.512 7.398 -3.623 1 98.31 81 PHE B C 1
ATOM 1366 O O . PHE B 1 81 ? -5.176 6.906 -4.703 1 98.31 81 PHE B O 1
ATOM 1373 N N . VAL B 1 82 ? -5.598 8.703 -3.41 1 98.06 82 VAL B N 1
ATOM 1374 C CA . VAL B 1 82 ? -5.172 9.68 -4.406 1 98.06 82 VAL B CA 1
ATOM 1375 C C . VAL B 1 82 ? -3.738 10.117 -4.121 1 98.06 82 VAL B C 1
ATOM 1377 O O . VAL B 1 82 ? -3.496 10.914 -3.211 1 98.06 82 VAL B O 1
ATOM 1380 N N . ALA B 1 83 ? -2.824 9.602 -4.926 1 98.19 83 ALA B N 1
ATOM 1381 C CA . ALA B 1 83 ? -1.416 9.922 -4.715 1 98.19 83 ALA B CA 1
ATOM 1382 C C . ALA B 1 83 ? -1.114 11.359 -5.133 1 98.19 83 ALA B C 1
ATOM 1384 O O . ALA B 1 83 ? -0.591 11.602 -6.223 1 98.19 83 ALA B O 1
ATOM 1385 N N . THR B 1 84 ? -1.35 12.297 -4.188 1 98.12 84 THR B N 1
ATOM 1386 C CA . THR B 1 84 ? -1.2 13.711 -4.527 1 98.12 84 THR B CA 1
ATOM 1387 C C . THR B 1 84 ? 0.257 14.141 -4.402 1 98.12 84 THR B C 1
ATOM 1389 O O . THR B 1 84 ? 0.642 15.195 -4.914 1 98.12 84 THR B O 1
ATOM 1392 N N . LYS B 1 85 ? 1.053 13.406 -3.697 1 98.25 85 LYS B N 1
ATOM 1393 C CA . LYS B 1 85 ? 2.486 13.664 -3.58 1 98.25 85 LYS B CA 1
ATOM 1394 C C . LYS B 1 85 ? 3.295 12.414 -3.938 1 98.25 85 LYS B C 1
ATOM 1396 O O . LYS B 1 85 ? 2.949 11.305 -3.527 1 98.25 85 LYS B O 1
ATOM 1401 N N . THR B 1 86 ? 4.328 12.617 -4.715 1 98.19 86 THR B N 1
ATOM 1402 C CA . THR B 1 86 ? 5.227 11.531 -5.102 1 98.19 86 THR B CA 1
ATOM 1403 C C . THR B 1 86 ? 6.68 11.984 -5.047 1 98.19 86 THR B C 1
ATOM 1405 O O . THR B 1 86 ? 6.973 13.172 -5.211 1 98.19 86 THR B O 1
ATOM 1408 N N . ALA B 1 87 ? 7.547 11.062 -4.832 1 96.94 87 ALA B N 1
ATOM 1409 C CA . ALA B 1 87 ? 8.984 11.312 -4.848 1 96.94 87 ALA B CA 1
ATOM 1410 C C . ALA B 1 87 ? 9.469 11.648 -6.258 1 96.94 87 ALA B C 1
ATOM 1412 O O . ALA B 1 87 ? 8.797 11.336 -7.242 1 96.94 87 ALA B O 1
ATOM 1413 N N . PRO B 1 88 ? 10.617 12.305 -6.316 1 94.06 88 PRO B N 1
ATOM 1414 C CA . PRO B 1 88 ? 11.203 12.5 -7.645 1 94.06 88 PRO B CA 1
ATOM 1415 C C . PRO B 1 88 ? 11.328 11.195 -8.43 1 94.06 88 PRO B C 1
ATOM 1417 O O . PRO B 1 88 ? 11.711 10.164 -7.867 1 94.06 88 PRO B O 1
ATOM 1420 N N . GLY B 1 89 ? 10.938 11.242 -9.633 1 92.81 89 GLY B N 1
ATOM 1421 C CA . GLY B 1 89 ? 10.992 10.062 -10.477 1 92.81 89 GLY B CA 1
ATOM 1422 C C . GLY B 1 89 ? 9.664 9.336 -10.578 1 92.81 89 GLY B C 1
ATOM 1423 O O . GLY B 1 89 ? 9.477 8.492 -11.453 1 92.81 89 GLY B O 1
ATOM 1424 N N . LEU B 1 90 ? 8.734 9.734 -9.648 1 95.75 90 LEU B N 1
ATOM 1425 C CA . LEU B 1 90 ? 7.445 9.047 -9.625 1 95.75 90 LEU B CA 1
ATOM 1426 C C . LEU B 1 90 ? 6.32 10.008 -10.0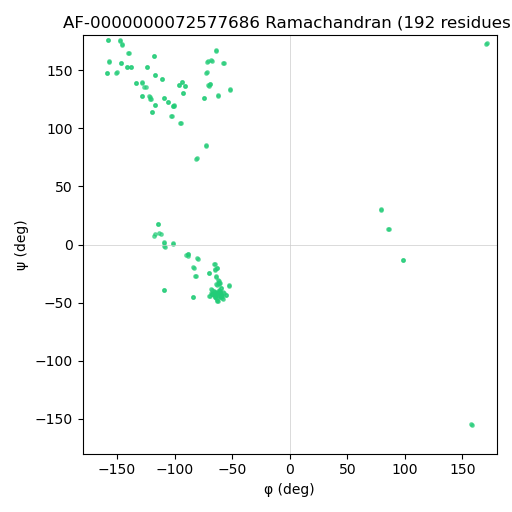08 1 95.75 90 LEU B C 1
ATOM 1428 O O . LEU B 1 90 ? 5.145 9.719 -9.758 1 95.75 90 LEU B O 1
ATOM 1432 N N . GLU B 1 91 ? 6.691 11.125 -10.625 1 95.31 91 GLU B N 1
ATOM 1433 C CA . GLU B 1 91 ? 5.742 12.203 -10.891 1 95.31 91 GLU B CA 1
ATOM 1434 C C . GLU B 1 91 ? 4.648 11.75 -11.859 1 95.31 91 GLU B C 1
ATOM 1436 O O . GLU B 1 91 ? 3.531 12.266 -11.82 1 95.31 91 GLU B O 1
ATOM 1441 N N . ARG B 1 92 ? 5 10.812 -12.68 1 94.94 92 ARG B N 1
ATOM 1442 C CA . ARG B 1 92 ? 4.016 10.359 -13.656 1 94.94 92 ARG B CA 1
ATOM 1443 C C . ARG B 1 92 ? 2.824 9.695 -12.977 1 94.94 92 ARG B C 1
ATOM 1445 O O . ARG B 1 92 ? 1.77 9.523 -13.586 1 94.94 92 ARG B O 1
ATOM 1452 N N . TYR B 1 93 ? 2.988 9.328 -11.727 1 95.12 93 TYR B N 1
ATOM 1453 C CA . TYR B 1 93 ? 1.926 8.641 -11 1 95.12 93 TYR B CA 1
ATOM 1454 C C . TYR B 1 93 ? 1.183 9.602 -10.078 1 95.12 93 TYR B C 1
ATOM 1456 O O . TYR B 1 93 ? 0.25 9.203 -9.375 1 95.12 93 TYR B O 1
ATOM 1464 N N . ARG B 1 94 ? 1.576 10.859 -10.078 1 96.62 94 ARG B N 1
ATOM 1465 C CA . ARG B 1 94 ? 0.924 11.844 -9.227 1 96.62 94 ARG B CA 1
ATOM 1466 C C . ARG B 1 94 ? -0.488 12.141 -9.711 1 96.62 94 ARG B C 1
ATOM 1468 O O . ARG B 1 94 ? -0.719 12.273 -10.914 1 96.62 94 ARG B O 1
ATOM 1475 N N . GLU B 1 95 ? -1.361 12.203 -8.742 1 95.94 95 GLU B N 1
ATOM 1476 C CA . GLU B 1 95 ? -2.764 12.484 -9.023 1 95.94 95 GLU B CA 1
ATOM 1477 C C . GLU B 1 95 ? -3.211 13.789 -8.359 1 95.94 95 GLU B C 1
ATOM 1479 O O . GLU B 1 95 ? -2.512 14.32 -7.5 1 95.94 95 GLU B O 1
ATOM 1484 N N . THR B 1 96 ? -4.316 14.305 -8.844 1 92.31 96 THR B N 1
ATOM 1485 C CA . THR B 1 96 ? -4.922 15.492 -8.25 1 92.31 96 THR B CA 1
ATOM 1486 C C . THR B 1 96 ? -6.309 15.18 -7.699 1 92.31 96 THR B C 1
ATOM 1488 O O . THR B 1 96 ? -7.043 14.375 -8.281 1 92.31 96 THR B O 1
ATOM 1491 N N . LEU B 1 97 ? -6.566 15.883 -6.617 1 88.75 97 LEU B N 1
ATOM 1492 C CA . LEU B 1 97 ? -7.898 15.711 -6.043 1 88.75 97 LEU B CA 1
ATOM 1493 C C . LEU B 1 97 ? -8.945 16.438 -6.883 1 88.75 97 LEU B C 1
ATOM 1495 O O . LEU B 1 97 ? -8.703 17.562 -7.355 1 88.75 97 LEU B O 1
ATOM 1499 N N . GLY B 1 98 ? -9.914 15.742 -7.258 1 68.75 98 GLY B N 1
ATOM 1500 C CA . GLY B 1 98 ? -10.984 16.359 -8.016 1 68.75 98 GLY B CA 1
ATOM 1501 C C . GLY B 1 98 ? -11.805 17.344 -7.188 1 68.75 98 GLY B C 1
ATOM 1502 O O . GLY B 1 98 ? -11.789 17.281 -5.957 1 68.75 98 GLY B O 1
#

pLDDT: mean 97.27, std 3.47, range [68.56, 98.88]

Radius of gyration: 16.67 Å; Cα contacts (8 Å, |Δi|>4): 359; chains: 2; bounding box: 32×48×38 Å